Protein AF-A0A975GLW2-F1 (afdb_monomer_lite)

Organism: NCBI:txid45655

Structure (mmCIF, N/CA/C/O backbone):
data_AF-A0A975GLW2-F1
#
_entry.id   AF-A0A975GLW2-F1
#
loop_
_atom_site.group_PDB
_atom_site.id
_atom_site.type_symbol
_atom_site.label_atom_id
_atom_site.label_alt_id
_atom_site.label_comp_id
_atom_site.label_asym_id
_atom_site.label_entity_id
_atom_site.label_seq_id
_atom_site.pdbx_PDB_ins_code
_atom_site.Cartn_x
_atom_site.Cartn_y
_atom_site.Cartn_z
_atom_site.occupancy
_atom_site.B_iso_or_equiv
_atom_site.auth_seq_id
_atom_site.auth_comp_id
_atom_site.auth_asym_id
_atom_site.auth_atom_id
_atom_site.pdbx_PDB_model_num
ATOM 1 N N . MET A 1 1 ? -22.524 -7.103 2.707 1.00 37.00 1 MET A N 1
ATOM 2 C CA . MET A 1 1 ? -21.876 -5.899 3.267 1.00 37.00 1 MET A CA 1
ATOM 3 C C . MET A 1 1 ? -20.382 -6.124 3.164 1.00 37.00 1 MET A C 1
ATOM 5 O O . MET A 1 1 ? -19.920 -7.072 3.778 1.00 37.00 1 MET A O 1
ATOM 9 N N . SER A 1 2 ? -19.670 -5.351 2.344 1.00 49.31 2 SER A N 1
ATOM 10 C CA . SER A 1 2 ? -18.216 -5.479 2.192 1.00 49.31 2 SER A CA 1
ATOM 11 C C . SER A 1 2 ? -17.522 -5.042 3.484 1.00 49.31 2 SER A C 1
ATOM 13 O O . SER A 1 2 ? -17.647 -3.886 3.893 1.00 49.31 2 SER A O 1
ATOM 15 N N . SER A 1 3 ? -16.862 -5.982 4.150 1.00 59.84 3 SER A N 1
ATOM 16 C CA . SER A 1 3 ? -16.075 -5.758 5.366 1.00 59.84 3 SER A CA 1
ATOM 17 C C . SER A 1 3 ? -14.631 -5.380 4.997 1.00 59.84 3 SER A C 1
ATOM 19 O O . SER A 1 3 ? -14.149 -5.758 3.932 1.00 59.84 3 SER A O 1
ATOM 21 N N . LEU A 1 4 ? -13.901 -4.635 5.841 1.00 62.91 4 LEU A N 1
ATOM 22 C CA . LEU A 1 4 ? -12.447 -4.422 5.637 1.00 62.91 4 LEU A CA 1
ATOM 23 C C . LEU A 1 4 ? -11.697 -5.762 5.620 1.00 62.91 4 LEU A C 1
ATOM 25 O O . LEU A 1 4 ? -10.659 -5.900 4.971 1.00 62.91 4 LEU A O 1
ATOM 29 N N . THR A 1 5 ? -12.256 -6.751 6.313 1.00 62.03 5 THR A N 1
ATOM 30 C CA . THR A 1 5 ? -11.796 -8.131 6.345 1.00 62.03 5 THR A CA 1
ATOM 31 C C . THR A 1 5 ? -11.876 -8.770 4.957 1.00 62.03 5 THR A C 1
ATOM 33 O O . THR A 1 5 ? -10.959 -9.499 4.615 1.00 62.03 5 THR A O 1
ATOM 36 N N . ASP A 1 6 ? -12.837 -8.407 4.096 1.00 68.56 6 ASP A N 1
ATOM 37 C CA . ASP A 1 6 ? -12.899 -8.926 2.719 1.00 68.56 6 ASP A CA 1
ATOM 38 C C . ASP A 1 6 ? -11.677 -8.503 1.891 1.00 68.56 6 ASP A C 1
ATOM 40 O O . ASP A 1 6 ? -11.130 -9.313 1.146 1.00 68.56 6 ASP A O 1
ATOM 44 N N . LEU A 1 7 ? -11.200 -7.259 2.048 1.00 69.56 7 LEU A N 1
ATOM 45 C CA . LEU A 1 7 ? -9.997 -6.779 1.355 1.00 69.56 7 LEU A CA 1
ATOM 46 C C . LEU A 1 7 ? -8.750 -7.524 1.834 1.00 69.56 7 LEU A C 1
ATOM 48 O O . LEU A 1 7 ? -7.943 -7.979 1.023 1.00 69.56 7 LEU A O 1
ATOM 52 N N . LYS A 1 8 ? -8.605 -7.676 3.153 1.00 72.81 8 LYS A N 1
ATOM 53 C CA . LYS A 1 8 ? -7.502 -8.437 3.744 1.00 72.81 8 LYS A CA 1
ATOM 54 C C . LYS A 1 8 ? -7.557 -9.908 3.325 1.00 72.81 8 LYS A C 1
ATOM 56 O O . LYS A 1 8 ? -6.530 -10.452 2.941 1.00 72.81 8 LYS A O 1
ATOM 61 N N . ASP A 1 9 ? -8.719 -10.542 3.396 1.00 72.62 9 ASP A N 1
ATOM 62 C CA . ASP A 1 9 ? -8.878 -11.979 3.168 1.00 72.62 9 ASP A CA 1
ATOM 63 C C . ASP A 1 9 ? -8.778 -12.340 1.680 1.00 72.62 9 ASP A C 1
ATOM 65 O O . ASP A 1 9 ? -8.320 -13.427 1.343 1.00 72.62 9 ASP A O 1
ATOM 69 N N . ARG A 1 10 ? -9.129 -11.423 0.768 1.00 71.31 10 ARG A N 1
ATOM 70 C CA . ARG A 1 10 ? -8.874 -11.589 -0.674 1.00 71.31 10 ARG A CA 1
ATOM 71 C C . ARG A 1 10 ? -7.394 -11.459 -1.028 1.00 71.31 10 ARG A C 1
ATOM 73 O O . ARG A 1 10 ? -6.929 -12.128 -1.948 1.00 71.31 10 ARG A O 1
ATOM 80 N N . ILE A 1 11 ? -6.672 -10.574 -0.340 1.00 76.00 11 ILE A N 1
ATOM 81 C CA . ILE A 1 11 ? -5.264 -10.291 -0.636 1.00 76.00 11 ILE A CA 1
ATOM 82 C C . ILE A 1 11 ? -4.337 -11.275 0.092 1.00 76.00 11 ILE A C 1
ATOM 84 O O . ILE A 1 11 ? -3.283 -11.584 -0.461 1.00 76.00 11 ILE A O 1
ATOM 88 N N . ASP A 1 12 ? -4.725 -11.773 1.277 1.00 72.00 12 ASP A N 1
ATOM 89 C CA . ASP A 1 12 ? -4.105 -12.785 2.170 1.00 72.00 12 ASP A CA 1
ATOM 90 C C . ASP A 1 12 ? -2.587 -12.991 2.017 1.00 72.00 12 ASP A C 1
ATOM 92 O O . ASP A 1 12 ? -2.037 -14.092 2.068 1.00 72.00 12 ASP A O 1
ATOM 96 N N . THR A 1 13 ? -1.862 -11.899 1.794 1.00 74.19 13 THR A N 1
ATOM 97 C CA . THR A 1 13 ? -0.426 -11.941 1.566 1.00 74.19 13 THR A CA 1
ATOM 98 C C . THR A 1 13 ? 0.231 -11.305 2.770 1.00 74.19 13 THR A C 1
ATOM 100 O O . THR A 1 13 ? 0.250 -10.081 2.936 1.00 74.19 13 THR A O 1
ATOM 103 N N . LYS A 1 14 ? 0.825 -12.141 3.627 1.00 81.56 14 LYS A N 1
ATOM 104 C CA . LYS A 1 14 ? 1.680 -11.653 4.713 1.00 81.56 14 LYS A CA 1
ATOM 105 C C . LYS A 1 14 ? 2.807 -10.813 4.114 1.00 81.56 14 LYS A C 1
ATOM 107 O O . LYS A 1 14 ? 3.549 -11.298 3.262 1.00 81.56 14 LYS A O 1
ATOM 112 N N . THR A 1 15 ? 2.979 -9.581 4.596 1.00 83.31 15 THR A N 1
ATOM 113 C CA . THR A 1 15 ? 4.027 -8.670 4.099 1.00 83.31 15 THR A CA 1
ATOM 114 C C . THR A 1 15 ? 5.419 -9.298 4.156 1.00 83.31 15 THR A C 1
ATOM 116 O O . THR A 1 15 ? 6.204 -9.107 3.236 1.00 83.31 15 THR A O 1
ATOM 119 N N . LEU A 1 16 ? 5.709 -10.117 5.174 1.00 79.12 16 LEU A N 1
ATOM 120 C CA . LEU A 1 16 ? 6.983 -10.839 5.265 1.00 79.12 16 LEU A CA 1
ATOM 121 C C . LEU A 1 16 ? 7.168 -11.868 4.147 1.00 79.12 16 LEU A C 1
ATOM 123 O O . LEU A 1 16 ? 8.243 -11.928 3.559 1.00 79.12 16 LEU A O 1
ATOM 127 N N . ASN A 1 17 ? 6.125 -12.634 3.814 1.00 85.94 17 ASN A N 1
ATOM 128 C CA . ASN A 1 17 ? 6.183 -13.588 2.707 1.00 85.94 17 ASN A CA 1
ATOM 129 C C . ASN A 1 17 ? 6.398 -12.854 1.385 1.00 85.94 17 ASN A C 1
ATOM 131 O O . ASN A 1 17 ? 7.195 -13.304 0.571 1.00 85.94 17 ASN A O 1
ATOM 135 N N . MET A 1 18 ? 5.732 -11.711 1.198 1.00 85.56 18 MET A N 1
ATOM 136 C CA . MET A 1 18 ? 5.911 -10.886 0.008 1.00 85.56 18 MET A CA 1
ATOM 137 C C . MET A 1 18 ? 7.346 -10.376 -0.119 1.00 85.56 18 MET A C 1
ATOM 139 O O . MET A 1 18 ? 7.952 -10.551 -1.168 1.00 85.56 18 MET A O 1
ATOM 143 N N . VAL A 1 19 ? 7.912 -9.802 0.945 1.00 86.25 19 VAL A N 1
ATOM 144 C CA . VAL A 1 19 ? 9.301 -9.319 0.940 1.00 86.25 19 VAL A CA 1
ATOM 145 C C . VAL A 1 19 ? 10.269 -10.466 0.644 1.00 86.25 19 VAL A C 1
ATOM 147 O O . VAL A 1 19 ? 11.123 -10.336 -0.230 1.00 86.25 19 VAL A O 1
ATOM 150 N N . LEU A 1 20 ? 10.104 -11.611 1.311 1.00 87.38 20 LEU A N 1
ATOM 151 C CA . LEU A 1 20 ? 10.984 -12.765 1.139 1.00 87.38 20 LEU A CA 1
ATOM 152 C C . LEU A 1 20 ? 10.892 -13.360 -0.272 1.00 87.38 20 LEU A C 1
ATOM 154 O O . LEU A 1 20 ? 11.926 -13.637 -0.878 1.00 87.38 20 LEU A O 1
ATOM 158 N N . LEU A 1 21 ? 9.684 -13.492 -0.836 1.00 86.81 21 LEU A N 1
ATOM 159 C CA . LEU A 1 21 ? 9.521 -13.919 -2.228 1.00 86.81 21 LEU A CA 1
ATOM 160 C C . LEU A 1 21 ? 10.080 -12.894 -3.211 1.00 86.81 21 LEU A C 1
ATOM 162 O O . LEU A 1 21 ? 10.658 -13.289 -4.220 1.00 86.81 21 LEU A O 1
ATOM 166 N N . THR A 1 22 ? 9.943 -11.594 -2.949 1.00 85.62 22 THR A N 1
ATOM 167 C CA . THR A 1 22 ? 10.537 -10.573 -3.814 1.00 85.62 22 THR A CA 1
ATOM 168 C C . THR A 1 22 ? 12.058 -10.690 -3.840 1.00 85.62 22 THR A C 1
ATOM 170 O O . THR A 1 22 ? 12.634 -10.642 -4.925 1.00 85.62 22 THR A O 1
ATOM 173 N N . PHE A 1 23 ? 12.704 -10.905 -2.690 1.00 86.50 23 PHE A N 1
ATOM 174 C CA . PHE A 1 23 ? 14.144 -11.172 -2.644 1.00 86.50 23 PHE A CA 1
ATOM 175 C C . PHE A 1 23 ? 14.507 -12.473 -3.372 1.00 86.50 23 PHE A C 1
ATOM 177 O O . PHE A 1 23 ? 15.442 -12.477 -4.167 1.00 86.50 23 PHE A O 1
ATOM 184 N N . ALA A 1 24 ? 13.743 -13.550 -3.167 1.00 88.81 24 ALA A N 1
ATOM 185 C CA . ALA A 1 24 ? 13.999 -14.843 -3.805 1.00 88.81 24 ALA A CA 1
ATOM 186 C C . ALA A 1 24 ? 13.798 -14.826 -5.334 1.00 88.81 24 ALA A C 1
ATOM 188 O O . ALA A 1 24 ? 14.475 -15.551 -6.054 1.00 88.81 24 ALA A O 1
ATOM 189 N N . THR A 1 25 ? 12.872 -14.002 -5.833 1.00 88.31 25 THR A N 1
ATOM 190 C CA . THR A 1 25 ? 12.524 -13.896 -7.264 1.00 88.31 25 THR A CA 1
ATOM 191 C C . THR A 1 25 ? 13.151 -12.686 -7.958 1.00 88.31 25 THR A C 1
ATOM 193 O O . THR A 1 25 ? 12.847 -12.423 -9.120 1.00 88.31 25 THR A O 1
ATOM 196 N N . GLY A 1 26 ? 13.986 -11.915 -7.255 1.00 82.00 26 GLY A N 1
ATOM 197 C CA . GLY A 1 26 ? 14.652 -10.736 -7.809 1.00 82.00 26 GLY A CA 1
ATOM 198 C C . GLY A 1 26 ? 13.701 -9.620 -8.258 1.00 82.00 26 GLY A C 1
ATOM 199 O O . GLY A 1 26 ? 13.972 -8.962 -9.255 1.00 82.00 26 GLY A O 1
ATOM 200 N N . GLY A 1 27 ? 12.571 -9.405 -7.576 1.00 81.31 27 GLY A N 1
ATOM 201 C CA . GLY A 1 27 ? 11.624 -8.333 -7.936 1.00 81.31 27 GLY A CA 1
ATOM 202 C C . GLY A 1 27 ? 10.371 -8.789 -8.684 1.00 81.31 27 GLY A C 1
ATOM 203 O O . GLY A 1 27 ? 9.346 -8.110 -8.610 1.00 81.31 27 GLY A O 1
ATOM 204 N N . ILE A 1 28 ? 10.412 -9.946 -9.357 1.00 86.38 28 ILE A N 1
ATOM 205 C CA . ILE A 1 28 ? 9.319 -10.423 -10.227 1.00 86.38 28 ILE A CA 1
ATOM 206 C C . ILE A 1 28 ? 8.027 -10.633 -9.433 1.00 86.38 28 ILE A C 1
ATOM 208 O O . ILE A 1 28 ? 6.944 -10.261 -9.892 1.00 86.38 28 ILE A O 1
ATOM 212 N N . TYR A 1 29 ? 8.132 -11.171 -8.214 1.00 87.31 29 TYR A N 1
ATOM 213 C CA . TYR A 1 29 ? 6.966 -11.381 -7.361 1.00 87.31 29 TYR A CA 1
ATOM 214 C C . TYR A 1 29 ? 6.201 -10.084 -7.072 1.00 87.31 29 TYR A C 1
ATOM 216 O O . TYR A 1 29 ? 4.974 -10.104 -7.040 1.00 87.31 29 TYR A O 1
ATOM 224 N N . THR A 1 30 ? 6.888 -8.945 -6.934 1.00 86.94 30 THR A N 1
ATOM 225 C CA . THR A 1 30 ? 6.229 -7.650 -6.701 1.00 86.94 30 THR A CA 1
ATOM 226 C C . THR A 1 30 ? 5.332 -7.257 -7.874 1.00 86.94 30 THR A C 1
ATOM 228 O O . THR A 1 30 ? 4.237 -6.750 -7.645 1.00 86.94 30 THR A O 1
ATOM 231 N N . ILE A 1 31 ? 5.749 -7.534 -9.116 1.00 87.19 31 ILE A N 1
ATOM 232 C CA . ILE A 1 31 ? 4.954 -7.257 -10.325 1.00 87.19 31 ILE A CA 1
ATOM 233 C C . ILE A 1 31 ? 3.722 -8.162 -10.369 1.00 87.19 31 ILE A C 1
ATOM 235 O O . ILE A 1 31 ? 2.614 -7.684 -10.599 1.00 87.19 31 ILE A O 1
ATOM 239 N N . LEU A 1 32 ? 3.902 -9.462 -10.118 1.00 87.38 32 LEU A N 1
ATOM 240 C CA . LEU A 1 32 ? 2.804 -10.435 -10.120 1.00 87.38 32 LEU A CA 1
ATOM 241 C C . LEU A 1 32 ? 1.785 -10.143 -9.020 1.00 87.38 32 LEU A C 1
ATOM 243 O O . LEU A 1 32 ? 0.576 -10.181 -9.254 1.00 87.38 32 LEU A O 1
ATOM 247 N N . TRP A 1 33 ? 2.277 -9.823 -7.824 1.00 89.56 33 TRP A N 1
ATOM 248 C CA . TRP A 1 33 ? 1.438 -9.394 -6.719 1.00 89.56 33 TRP A CA 1
ATOM 249 C C . TRP A 1 33 ? 0.690 -8.118 -7.094 1.00 89.56 33 TRP A C 1
ATOM 251 O O . TRP A 1 33 ? -0.521 -8.055 -6.901 1.00 89.56 33 TRP A O 1
ATOM 261 N N . LEU A 1 34 ? 1.371 -7.131 -7.682 1.00 88.94 34 LEU A N 1
ATOM 262 C CA . LEU A 1 34 ? 0.726 -5.898 -8.110 1.00 88.94 34 LEU A CA 1
ATOM 263 C C . LEU A 1 34 ? -0.401 -6.196 -9.101 1.00 88.94 34 LEU A C 1
ATOM 265 O O . LEU A 1 34 ? -1.527 -5.807 -8.818 1.00 88.94 34 LEU A O 1
ATOM 269 N N . TYR A 1 35 ? -0.125 -6.946 -10.177 1.00 87.31 35 TYR A N 1
ATOM 270 C CA . TYR A 1 35 ? -1.089 -7.300 -11.229 1.00 87.31 35 TYR A CA 1
ATOM 271 C C . TYR A 1 35 ? -2.324 -8.039 -10.698 1.00 87.31 35 TYR A C 1
ATOM 273 O O . TYR A 1 35 ? -3.438 -7.789 -11.141 1.00 87.31 35 TYR A O 1
ATOM 281 N N . ARG A 1 36 ? -2.156 -8.938 -9.727 1.00 86.12 36 ARG A N 1
ATOM 282 C CA . ARG A 1 36 ? -3.291 -9.679 -9.168 1.00 86.12 36 ARG A CA 1
ATOM 283 C C . ARG A 1 36 ? -4.123 -8.849 -8.192 1.00 86.12 36 ARG A C 1
ATOM 285 O O . ARG A 1 36 ? -5.329 -9.043 -8.108 1.00 86.12 36 ARG A O 1
ATOM 292 N N . ASN A 1 37 ? -3.480 -7.985 -7.407 1.00 86.25 37 ASN A N 1
ATOM 293 C CA . ASN A 1 37 ? -4.137 -7.337 -6.273 1.00 86.25 37 ASN A CA 1
ATOM 294 C C . ASN A 1 37 ? -4.658 -5.930 -6.587 1.00 86.25 37 ASN A C 1
ATOM 296 O O . ASN A 1 37 ? -5.573 -5.487 -5.898 1.00 86.25 37 ASN A O 1
ATOM 300 N N . TYR A 1 38 ? -4.151 -5.229 -7.613 1.00 84.25 38 TYR A N 1
ATOM 301 C CA . TYR A 1 38 ? -4.684 -3.902 -7.961 1.00 84.25 38 TYR A CA 1
ATOM 302 C C . TYR A 1 38 ? -6.162 -3.972 -8.373 1.00 84.25 38 TYR A C 1
ATOM 304 O O . TYR A 1 38 ? -6.942 -3.129 -7.950 1.00 84.25 38 TYR A O 1
ATOM 312 N N . SER A 1 39 ? -6.568 -5.011 -9.112 1.00 82.56 39 SER A N 1
ATOM 313 C CA . SER A 1 39 ? -7.965 -5.196 -9.517 1.00 82.56 39 SER A CA 1
ATOM 314 C C . SER A 1 39 ? -8.881 -5.457 -8.321 1.00 82.56 39 SER A C 1
ATOM 316 O O . SER A 1 39 ? -9.989 -4.939 -8.275 1.00 82.56 39 SER A O 1
ATOM 318 N N . ILE A 1 40 ? -8.399 -6.210 -7.327 1.00 82.31 40 ILE A N 1
ATOM 319 C CA . ILE A 1 40 ? -9.121 -6.485 -6.076 1.00 82.31 40 ILE A CA 1
ATOM 320 C C . ILE A 1 40 ? -9.299 -5.194 -5.269 1.00 82.31 40 ILE A C 1
ATOM 322 O O . ILE A 1 40 ? -10.372 -4.945 -4.720 1.00 82.31 40 ILE A O 1
ATOM 326 N N . ILE A 1 41 ? -8.253 -4.363 -5.200 1.00 83.12 41 ILE A N 1
ATOM 327 C CA . ILE A 1 41 ? -8.318 -3.053 -4.543 1.00 83.12 41 ILE A CA 1
ATOM 328 C C . ILE A 1 41 ? -9.333 -2.164 -5.269 1.00 83.12 41 ILE A C 1
ATOM 330 O O . ILE A 1 41 ? -10.195 -1.590 -4.610 1.00 83.12 41 ILE A O 1
ATOM 334 N N . ASP A 1 42 ? -9.288 -2.088 -6.598 1.00 83.88 42 ASP A N 1
ATOM 335 C CA . ASP A 1 42 ? -10.205 -1.259 -7.392 1.00 83.88 42 ASP A CA 1
ATOM 336 C C . ASP A 1 42 ? -11.666 -1.710 -7.266 1.00 83.88 42 ASP A C 1
ATOM 338 O O . ASP A 1 42 ? -12.563 -0.877 -7.126 1.00 83.88 42 ASP A O 1
ATOM 342 N N . GLU A 1 43 ? -11.906 -3.023 -7.267 1.00 81.81 43 GLU A N 1
ATOM 343 C CA . GLU A 1 43 ? -13.234 -3.614 -7.086 1.00 81.81 43 GLU A CA 1
ATOM 344 C C . GLU A 1 43 ? -13.821 -3.273 -5.710 1.00 81.81 43 GLU A C 1
ATOM 346 O O . GLU A 1 43 ? -14.971 -2.852 -5.611 1.00 81.81 43 GLU A O 1
ATOM 351 N N . ILE A 1 44 ? -13.033 -3.417 -4.640 1.00 77.31 44 ILE A N 1
ATOM 352 C CA . ILE A 1 44 ? -13.522 -3.236 -3.264 1.00 77.31 44 ILE A CA 1
ATOM 353 C C . ILE A 1 44 ? -13.649 -1.760 -2.894 1.00 77.31 44 ILE A C 1
ATOM 355 O O . ILE A 1 44 ? -14.559 -1.372 -2.159 1.00 77.31 44 ILE A O 1
ATOM 359 N N . THR A 1 45 ? -12.724 -0.936 -3.377 1.00 75.00 45 THR A N 1
ATOM 360 C CA . THR A 1 45 ? -12.726 0.501 -3.089 1.00 75.00 45 THR A CA 1
ATOM 361 C C . THR A 1 45 ? -13.644 1.294 -4.010 1.00 75.00 45 THR A C 1
ATOM 363 O O . THR A 1 45 ? -13.856 2.476 -3.749 1.00 75.00 45 THR A O 1
ATOM 366 N N . GLU A 1 46 ? -14.183 0.664 -5.061 1.00 76.94 46 GLU A N 1
ATOM 367 C CA . GLU A 1 46 ? -15.006 1.287 -6.108 1.00 76.94 46 GLU A CA 1
ATOM 368 C C . GLU A 1 46 ? -14.302 2.479 -6.792 1.00 76.94 46 GLU A C 1
ATOM 370 O O . GLU A 1 46 ? -14.934 3.369 -7.365 1.00 76.94 46 GLU A O 1
ATOM 375 N N . THR A 1 47 ? -12.966 2.511 -6.750 1.00 75.94 47 THR A N 1
ATOM 376 C CA . THR A 1 47 ? -12.147 3.578 -7.336 1.00 75.94 47 THR A CA 1
ATOM 377 C C . THR A 1 47 ? -11.067 2.988 -8.222 1.00 75.94 47 THR A C 1
ATOM 379 O O . THR A 1 47 ? -10.386 2.051 -7.831 1.00 75.94 47 THR A O 1
ATOM 382 N N . LYS A 1 48 ? -10.883 3.553 -9.420 1.00 77.38 48 LYS A N 1
ATOM 383 C CA . LYS A 1 48 ? -9.824 3.111 -10.333 1.00 77.38 48 LYS A CA 1
ATOM 384 C C . LYS A 1 48 ? -8.474 3.639 -9.865 1.00 77.38 48 LYS A C 1
ATOM 386 O O . LYS A 1 48 ? -8.217 4.841 -9.982 1.00 77.38 48 LYS A O 1
ATOM 391 N N . THR A 1 49 ? -7.602 2.765 -9.376 1.00 77.25 49 THR A N 1
ATOM 392 C CA . THR A 1 49 ? -6.230 3.140 -9.028 1.00 77.25 49 THR A CA 1
ATOM 393 C C . THR A 1 49 ? -5.339 3.099 -10.264 1.00 77.25 49 THR A C 1
ATOM 395 O O . THR A 1 49 ? -4.668 4.089 -10.588 1.00 77.25 49 THR A O 1
ATOM 398 N N . ILE A 1 50 ? -5.308 1.961 -10.964 1.00 80.94 50 ILE A N 1
ATOM 399 C CA . ILE A 1 50 ? -4.305 1.634 -11.986 1.00 80.94 50 ILE A CA 1
ATOM 400 C C . ILE A 1 50 ? -4.930 0.744 -13.066 1.00 80.94 50 ILE A C 1
ATOM 402 O O . ILE A 1 50 ? -5.785 -0.078 -12.778 1.00 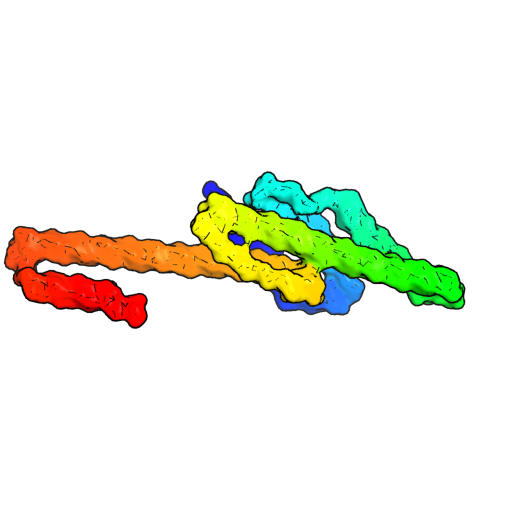80.94 50 ILE A O 1
ATOM 406 N N . ASN A 1 51 ? -4.480 0.895 -14.314 1.00 84.69 51 ASN A N 1
ATOM 407 C CA . ASN A 1 51 ? -4.918 0.064 -15.440 1.00 84.69 51 ASN A CA 1
ATOM 408 C C . ASN A 1 51 ? -3.860 -0.995 -15.793 1.00 84.69 51 ASN A C 1
ATOM 410 O O . ASN A 1 51 ? -2.665 -0.759 -15.593 1.00 84.69 51 ASN A O 1
ATOM 414 N N . ASP A 1 52 ? -4.267 -2.080 -16.455 1.00 86.81 52 ASP A N 1
ATOM 415 C CA . ASP A 1 52 ? -3.388 -3.141 -16.972 1.00 86.81 52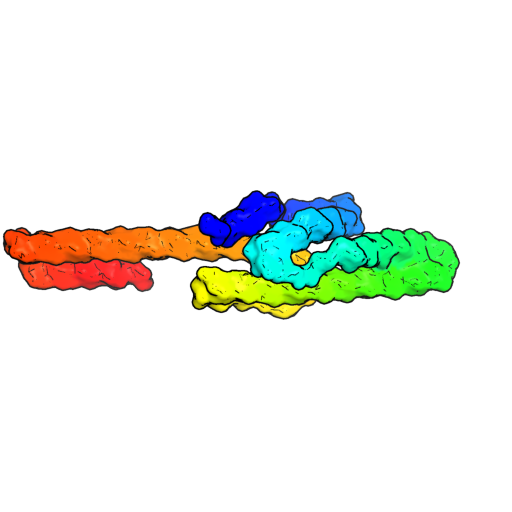 ASP A CA 1
ATOM 416 C C . ASP A 1 52 ? -2.184 -2.585 -17.738 1.00 86.81 52 ASP A C 1
ATOM 418 O O . ASP A 1 52 ? -1.046 -2.982 -17.498 1.00 86.81 52 ASP A O 1
ATOM 422 N N . THR A 1 53 ? -2.412 -1.599 -18.613 1.00 88.00 53 THR A N 1
ATOM 423 C CA . THR A 1 53 ? -1.363 -0.952 -19.416 1.00 88.00 53 THR A CA 1
ATOM 424 C C . THR A 1 53 ? -0.244 -0.373 -18.553 1.00 88.00 53 THR A C 1
ATOM 426 O O . THR A 1 53 ? 0.923 -0.447 -18.924 1.00 88.00 53 THR A O 1
ATOM 429 N N . PHE A 1 54 ? -0.575 0.185 -17.389 1.00 88.62 54 PHE A N 1
ATOM 430 C CA . PHE A 1 54 ? 0.416 0.760 -16.484 1.00 88.62 54 PHE A CA 1
ATOM 431 C C . PHE A 1 54 ? 1.282 -0.330 -15.838 1.00 88.62 54 PHE A C 1
ATOM 433 O O . PHE A 1 54 ? 2.499 -0.178 -15.752 1.00 88.62 54 PHE A O 1
ATOM 440 N N . VAL A 1 55 ? 0.675 -1.454 -15.444 1.00 88.56 55 VAL A N 1
ATOM 441 C CA . VAL A 1 55 ? 1.404 -2.609 -14.891 1.00 88.56 55 VAL A CA 1
ATOM 442 C C . VAL A 1 55 ? 2.291 -3.257 -15.958 1.00 88.56 55 VAL A C 1
ATOM 444 O O . VAL A 1 55 ? 3.435 -3.610 -15.675 1.00 88.56 55 VAL A O 1
ATOM 447 N N . ILE A 1 56 ? 1.810 -3.338 -17.203 1.00 90.62 56 ILE A N 1
ATOM 448 C CA . ILE A 1 56 ? 2.600 -3.814 -18.346 1.00 90.62 56 ILE A CA 1
ATOM 449 C C . ILE A 1 56 ? 3.822 -2.915 -18.563 1.00 90.62 56 ILE A C 1
ATOM 451 O O . ILE A 1 56 ? 4.923 -3.431 -18.726 1.00 90.62 56 ILE A O 1
ATOM 455 N N . TRP A 1 57 ? 3.676 -1.588 -18.499 1.00 92.94 57 TRP A N 1
ATOM 456 C CA . TRP A 1 57 ? 4.820 -0.676 -18.614 1.00 92.94 57 TRP A CA 1
ATOM 457 C C . TRP A 1 57 ? 5.843 -0.852 -17.490 1.00 92.94 57 TRP A C 1
ATOM 459 O O . TRP A 1 57 ? 7.038 -0.827 -17.770 1.00 92.94 57 TRP A O 1
ATOM 469 N N . ILE A 1 58 ? 5.410 -1.108 -16.250 1.00 90.94 58 ILE A N 1
ATOM 470 C CA . ILE A 1 58 ? 6.335 -1.480 -15.166 1.00 90.94 58 ILE A CA 1
ATOM 471 C C . ILE A 1 58 ? 7.107 -2.747 -15.545 1.00 90.94 58 ILE A C 1
ATOM 473 O O . ILE A 1 58 ? 8.333 -2.763 -15.448 1.00 90.94 58 ILE A O 1
ATOM 477 N N . ALA A 1 59 ? 6.413 -3.787 -16.014 1.00 91.44 59 ALA A N 1
ATOM 478 C CA . ALA A 1 59 ? 7.043 -5.047 -16.404 1.00 91.44 59 ALA A CA 1
ATOM 479 C C . ALA A 1 59 ? 8.040 -4.871 -17.561 1.00 91.44 59 ALA A C 1
ATOM 481 O O . ALA A 1 59 ? 9.135 -5.428 -17.513 1.00 91.44 59 ALA A O 1
ATOM 482 N N . VAL A 1 60 ? 7.701 -4.051 -18.561 1.00 91.69 60 VAL A N 1
ATOM 483 C CA . VAL A 1 60 ? 8.587 -3.707 -19.683 1.00 91.69 60 VAL A CA 1
ATOM 484 C C . VAL A 1 60 ? 9.813 -2.939 -19.191 1.00 91.69 60 VAL A C 1
ATOM 486 O O . VAL A 1 60 ? 10.931 -3.297 -19.554 1.00 91.69 60 VAL A O 1
ATOM 489 N N . CYS A 1 61 ? 9.632 -1.923 -18.341 1.00 92.19 61 CYS A N 1
ATOM 490 C CA . CYS A 1 61 ? 10.741 -1.136 -17.803 1.00 92.19 61 CYS A CA 1
ATOM 491 C C . CYS A 1 61 ? 11.693 -1.985 -16.957 1.00 92.19 61 CYS A C 1
ATOM 493 O O . CYS A 1 61 ? 12.905 -1.866 -17.108 1.00 92.19 61 CYS A O 1
ATOM 495 N N . VAL A 1 62 ? 11.160 -2.866 -16.105 1.00 90.12 62 VAL A N 1
ATOM 496 C CA . VAL A 1 62 ? 11.978 -3.783 -15.300 1.00 90.12 62 VAL A CA 1
ATOM 497 C C . VAL A 1 62 ? 12.685 -4.800 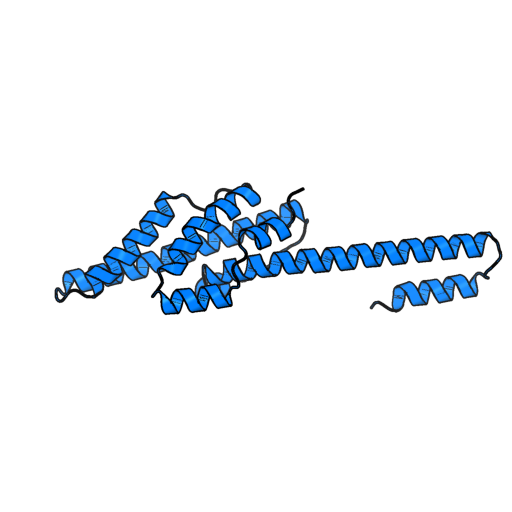-16.199 1.00 90.12 62 VAL A C 1
ATOM 499 O O . VAL A 1 62 ? 13.900 -4.942 -16.110 1.00 90.12 62 VAL A O 1
ATOM 502 N N . GLY A 1 63 ? 11.959 -5.461 -17.104 1.00 89.81 63 GLY A N 1
ATOM 503 C CA . GLY A 1 63 ? 12.515 -6.498 -17.976 1.00 89.81 63 GLY A CA 1
ATOM 504 C C . GLY A 1 63 ? 13.611 -5.972 -18.905 1.00 89.81 63 GLY A C 1
ATOM 505 O O . GLY A 1 63 ? 14.725 -6.496 -18.908 1.00 89.81 63 GLY A O 1
ATOM 506 N N . LEU A 1 64 ? 13.329 -4.903 -19.656 1.00 90.62 64 LEU A N 1
ATOM 507 C CA . LEU A 1 64 ? 14.318 -4.279 -20.540 1.00 90.62 64 LEU A CA 1
ATOM 508 C C . LEU A 1 64 ? 15.434 -3.588 -19.751 1.00 90.62 64 LEU A C 1
ATOM 510 O O . LEU A 1 64 ? 16.587 -3.640 -20.170 1.00 90.62 64 LEU A O 1
ATOM 514 N N . GLY A 1 65 ? 15.119 -2.986 -18.600 1.00 89.56 65 GLY A N 1
ATOM 515 C CA . GLY A 1 65 ? 16.109 -2.372 -17.716 1.00 89.56 65 GLY A CA 1
ATOM 516 C C . GLY A 1 65 ? 17.159 -3.376 -17.243 1.00 89.56 65 GLY A C 1
ATOM 517 O O . GLY A 1 65 ? 18.356 -3.104 -17.332 1.00 89.56 65 GLY A O 1
ATOM 518 N N . SER A 1 66 ? 16.726 -4.566 -16.820 1.00 87.69 66 SER A N 1
ATOM 519 C CA . SER A 1 66 ? 17.626 -5.651 -16.418 1.00 87.69 66 SER A CA 1
ATOM 520 C C . SER A 1 66 ? 18.437 -6.212 -17.589 1.00 87.69 66 SER A C 1
ATOM 522 O O . SER A 1 66 ? 19.645 -6.395 -17.452 1.00 87.69 66 SER A O 1
ATOM 524 N N . LEU A 1 67 ? 17.810 -6.447 -18.748 1.00 90.00 67 LEU A N 1
ATOM 525 C CA . LEU A 1 67 ? 18.506 -6.972 -19.930 1.00 90.00 67 LEU A CA 1
ATOM 526 C C . LEU A 1 67 ? 19.574 -5.994 -20.441 1.00 90.00 67 LEU A C 1
ATOM 528 O O . LEU A 1 67 ? 20.739 -6.364 -20.597 1.00 90.00 67 LEU A O 1
ATOM 532 N N . PHE A 1 68 ? 19.206 -4.729 -20.645 1.00 90.69 68 PHE A N 1
ATOM 533 C CA . PHE A 1 68 ? 20.119 -3.711 -21.166 1.00 90.69 68 PHE A CA 1
ATOM 534 C C . PHE A 1 68 ? 21.179 -3.299 -20.142 1.00 90.69 68 PHE A C 1
ATOM 536 O O . PHE A 1 68 ? 22.324 -3.066 -20.517 1.00 90.69 68 PHE A O 1
ATOM 543 N N . GLY A 1 69 ? 20.851 -3.309 -18.847 1.00 85.94 69 GLY A N 1
ATOM 544 C CA . GLY A 1 69 ? 21.817 -3.048 -17.776 1.00 85.94 69 GLY A CA 1
ATOM 545 C C . GLY A 1 69 ? 22.935 -4.093 -17.676 1.00 85.94 69 GLY A C 1
ATOM 546 O O . GLY A 1 69 ? 24.010 -3.779 -17.179 1.00 85.94 69 GLY A O 1
ATOM 547 N N . SER A 1 70 ? 22.705 -5.313 -18.173 1.00 84.69 70 SER A N 1
ATOM 548 C CA . SER A 1 70 ? 23.711 -6.388 -18.214 1.00 84.69 70 SER A CA 1
ATOM 549 C C . SER A 1 70 ? 24.528 -6.443 -19.514 1.00 84.69 70 SER A C 1
ATOM 551 O O . SER A 1 70 ? 25.363 -7.329 -19.685 1.00 84.69 70 SER A O 1
ATOM 553 N N . SER A 1 71 ? 24.281 -5.520 -20.447 1.00 86.81 71 SER A N 1
ATOM 554 C CA . SER A 1 71 ? 24.954 -5.493 -21.747 1.00 86.81 71 SER A CA 1
ATOM 555 C C . SER A 1 71 ? 26.377 -4.928 -21.646 1.00 86.81 71 SER A C 1
ATOM 557 O O . SER A 1 71 ? 26.637 -4.014 -20.872 1.00 86.81 71 SER A O 1
ATOM 559 N N . TYR A 1 72 ? 27.293 -5.433 -22.480 1.00 85.31 72 TYR A N 1
ATOM 560 C CA . TYR A 1 72 ? 28.666 -4.906 -22.596 1.00 85.31 72 TYR A CA 1
ATOM 561 C C . TYR A 1 72 ? 28.743 -3.563 -23.341 1.00 85.31 72 TYR A C 1
ATOM 563 O O . TYR A 1 72 ? 29.762 -2.878 -23.288 1.00 85.31 72 TYR A O 1
ATOM 571 N N . ASP A 1 73 ? 27.674 -3.196 -24.048 1.00 92.50 73 ASP A N 1
ATOM 572 C CA . ASP A 1 73 ? 27.552 -1.915 -24.734 1.00 92.50 73 ASP A CA 1
ATOM 573 C C . ASP A 1 73 ? 27.210 -0.795 -23.737 1.00 92.50 73 ASP A C 1
ATOM 575 O O . ASP A 1 73 ? 26.216 -0.863 -23.006 1.00 92.50 73 ASP A O 1
ATOM 579 N N . GLN A 1 74 ? 28.030 0.258 -23.724 1.00 92.19 74 GLN A N 1
ATOM 580 C CA . GLN A 1 74 ? 27.893 1.371 -22.785 1.00 92.19 74 GLN A CA 1
ATOM 581 C C . GLN A 1 74 ? 26.588 2.160 -22.977 1.00 92.19 74 GLN A C 1
ATOM 583 O O . GLN A 1 74 ? 26.010 2.624 -21.991 1.00 92.19 74 GLN A O 1
ATOM 588 N N . ALA A 1 75 ? 26.102 2.313 -24.212 1.00 92.19 75 ALA A N 1
ATOM 589 C CA . ALA A 1 75 ? 24.853 3.018 -24.477 1.00 92.19 75 ALA A CA 1
ATOM 590 C C . ALA A 1 75 ? 23.651 2.207 -23.971 1.00 92.19 75 ALA A C 1
ATOM 592 O O . ALA A 1 75 ? 22.781 2.766 -23.298 1.00 92.19 75 ALA A O 1
ATOM 593 N N . LEU A 1 76 ? 23.632 0.890 -24.210 1.00 91.81 76 LEU A N 1
ATOM 594 C CA . LEU A 1 76 ? 22.595 0.002 -23.667 1.00 91.81 76 LEU A CA 1
ATOM 595 C C . LEU A 1 76 ? 22.601 -0.013 -22.137 1.00 91.81 76 LEU A C 1
ATOM 597 O O . LEU A 1 76 ? 21.535 0.076 -21.531 1.00 91.81 76 LEU A O 1
ATOM 601 N N . MET A 1 77 ? 23.775 -0.027 -21.504 1.00 92.81 77 MET A N 1
ATOM 602 C CA . MET A 1 77 ? 23.879 0.030 -20.045 1.00 92.81 77 MET A CA 1
ATOM 603 C C . MET A 1 77 ? 23.260 1.319 -19.473 1.00 92.81 77 MET A C 1
ATOM 605 O O . MET A 1 77 ? 22.499 1.265 -18.503 1.00 92.81 77 MET A O 1
ATOM 609 N N . ILE A 1 78 ? 23.531 2.477 -20.092 1.00 93.12 78 ILE A N 1
ATOM 610 C CA . ILE A 1 78 ? 22.942 3.766 -19.685 1.00 93.12 78 ILE A CA 1
ATOM 611 C C . ILE A 1 78 ? 21.418 3.740 -19.848 1.00 93.12 78 ILE A C 1
ATOM 613 O O . ILE A 1 78 ? 20.693 4.136 -18.933 1.00 93.12 78 ILE A O 1
ATOM 617 N N . ILE A 1 79 ? 20.926 3.239 -20.985 1.00 93.50 79 ILE A N 1
ATOM 618 C CA . ILE A 1 79 ? 19.489 3.095 -21.248 1.00 93.50 79 ILE A CA 1
ATOM 619 C C . ILE A 1 79 ? 18.849 2.183 -20.191 1.00 93.50 79 ILE A C 1
ATOM 621 O O . ILE A 1 79 ? 17.836 2.554 -19.598 1.00 93.50 79 ILE A O 1
ATOM 625 N N . GLY A 1 80 ? 19.465 1.038 -19.885 1.00 92.56 80 GLY A N 1
ATOM 626 C CA . GLY A 1 80 ? 19.004 0.121 -18.842 1.00 92.56 80 GLY A CA 1
ATOM 627 C C . GLY A 1 80 ? 18.911 0.784 -17.465 1.00 92.56 80 GLY A C 1
ATOM 628 O O . GLY A 1 80 ? 17.911 0.622 -16.761 1.00 92.56 80 GLY A O 1
ATOM 629 N N . GLY A 1 81 ? 19.899 1.614 -17.113 1.00 90.88 81 GLY A N 1
ATOM 630 C CA . GLY A 1 81 ? 19.882 2.421 -15.891 1.00 90.88 81 GLY A CA 1
ATOM 631 C C . GLY A 1 81 ? 18.699 3.394 -15.831 1.00 90.88 81 GLY A C 1
ATOM 632 O O . GLY A 1 81 ? 17.997 3.451 -14.819 1.00 90.88 81 GLY A O 1
ATOM 633 N N . ILE A 1 82 ? 18.417 4.105 -16.927 1.00 94.25 82 ILE A N 1
ATOM 634 C CA . ILE A 1 82 ? 17.267 5.022 -17.020 1.00 94.25 82 ILE A CA 1
ATOM 635 C C . ILE A 1 82 ? 15.945 4.257 -16.872 1.00 94.25 82 ILE A C 1
ATOM 637 O O . ILE A 1 82 ? 15.066 4.699 -16.130 1.00 94.25 82 ILE A O 1
ATOM 641 N N . LEU A 1 83 ? 15.807 3.096 -17.523 1.00 93.31 83 LEU A N 1
ATOM 642 C CA . LEU A 1 83 ? 14.612 2.253 -17.399 1.00 93.31 83 LEU A CA 1
ATOM 643 C C . LEU A 1 83 ? 14.409 1.744 -15.965 1.00 93.31 83 LEU A C 1
ATOM 645 O O . LEU A 1 83 ? 13.276 1.715 -15.481 1.00 93.31 83 LEU A O 1
ATOM 649 N N . SER A 1 84 ? 15.491 1.398 -15.264 1.00 90.31 84 SER A N 1
ATOM 650 C CA . SER A 1 84 ? 15.436 0.983 -13.858 1.00 90.31 84 SER A CA 1
ATOM 651 C C . SER A 1 84 ? 14.926 2.113 -12.952 1.00 90.31 84 SER A C 1
ATOM 653 O O . SER A 1 84 ? 13.994 1.915 -12.162 1.00 90.31 84 SER A O 1
ATOM 655 N N . ILE A 1 85 ? 15.438 3.335 -13.135 1.00 92.31 85 ILE A N 1
ATOM 656 C CA . ILE A 1 85 ? 14.958 4.521 -12.409 1.00 92.31 85 ILE A CA 1
ATOM 657 C C . ILE A 1 85 ? 13.482 4.786 -12.734 1.00 92.31 85 ILE A C 1
ATOM 659 O O . ILE A 1 85 ? 12.675 4.963 -11.820 1.00 92.31 85 ILE A O 1
ATOM 663 N N . ALA A 1 86 ? 13.105 4.748 -14.015 1.00 93.81 86 ALA A N 1
ATOM 664 C CA . ALA A 1 86 ? 11.721 4.933 -14.444 1.00 93.81 86 ALA A CA 1
ATOM 665 C C . ALA A 1 86 ? 10.781 3.902 -13.796 1.00 93.81 86 ALA A C 1
ATOM 667 O O . ALA A 1 86 ? 9.729 4.273 -13.276 1.00 93.81 86 ALA A O 1
ATOM 668 N N . SER A 1 87 ? 11.183 2.627 -13.740 1.00 91.12 87 SER A N 1
ATOM 669 C CA . SER A 1 87 ? 10.396 1.575 -13.086 1.00 91.12 87 SER A CA 1
ATOM 670 C C . SER A 1 87 ? 10.175 1.854 -11.595 1.00 91.12 87 SER A C 1
ATOM 672 O O . SER A 1 87 ? 9.062 1.698 -11.093 1.00 91.12 87 SER A O 1
ATOM 674 N N . THR A 1 88 ? 11.200 2.360 -10.902 1.00 90.81 88 THR A N 1
ATOM 675 C CA . THR A 1 88 ? 11.117 2.734 -9.483 1.00 90.81 88 THR A CA 1
ATOM 676 C C . THR A 1 88 ? 10.118 3.871 -9.276 1.00 90.81 88 THR A C 1
ATOM 678 O O . THR A 1 88 ? 9.263 3.798 -8.394 1.00 90.81 88 THR A O 1
ATOM 681 N N . VAL A 1 89 ? 10.156 4.897 -10.132 1.00 93.06 89 VAL A N 1
ATOM 682 C CA . VAL A 1 89 ? 9.192 6.007 -10.093 1.00 93.06 89 VAL A CA 1
ATOM 683 C C . VAL A 1 89 ? 7.765 5.505 -10.322 1.00 93.06 89 VAL A C 1
ATOM 685 O O . VAL A 1 89 ? 6.856 5.908 -9.596 1.00 93.06 89 VAL A O 1
ATOM 688 N N . LEU A 1 90 ? 7.554 4.590 -11.274 1.00 92.69 90 LEU A N 1
ATOM 689 C CA . LEU A 1 90 ? 6.231 4.011 -11.527 1.00 92.69 90 LEU A CA 1
ATOM 690 C C . LEU A 1 90 ? 5.694 3.239 -10.312 1.00 92.69 90 LEU A C 1
ATOM 692 O O . LEU A 1 90 ? 4.517 3.393 -9.977 1.00 92.69 90 LEU A O 1
ATOM 696 N N . TYR A 1 91 ? 6.540 2.476 -9.609 1.00 90.69 91 TYR A N 1
ATOM 697 C CA . TYR A 1 91 ? 6.156 1.818 -8.354 1.00 90.69 91 TYR A CA 1
ATOM 698 C C . TYR A 1 91 ? 5.755 2.810 -7.263 1.00 90.69 91 TYR A C 1
ATOM 700 O O . TYR A 1 91 ? 4.763 2.588 -6.567 1.00 90.69 91 TYR A O 1
ATOM 708 N N . ILE A 1 92 ? 6.491 3.913 -7.129 1.00 92.06 92 ILE A N 1
ATOM 709 C CA . ILE A 1 92 ? 6.182 4.954 -6.146 1.00 92.06 92 ILE A CA 1
ATOM 710 C C . ILE A 1 92 ? 4.840 5.611 -6.490 1.00 92.06 92 ILE A C 1
ATOM 712 O O . ILE A 1 92 ? 3.958 5.695 -5.636 1.00 92.06 92 ILE A O 1
ATOM 716 N N . VAL A 1 93 ? 4.634 6.019 -7.746 1.00 92.88 93 VAL A N 1
ATOM 717 C CA . VAL A 1 93 ? 3.368 6.623 -8.206 1.00 92.88 93 VAL A CA 1
ATOM 718 C C . VAL A 1 93 ? 2.189 5.678 -7.968 1.00 92.88 93 VAL A C 1
ATOM 720 O O . VAL A 1 93 ? 1.151 6.100 -7.457 1.00 92.88 93 VAL A O 1
ATOM 723 N N . CYS A 1 94 ? 2.361 4.395 -8.288 1.00 91.81 94 CYS A N 1
ATOM 724 C CA . CYS A 1 94 ? 1.404 3.335 -7.983 1.00 91.81 94 CYS A CA 1
ATOM 725 C C . CYS A 1 94 ? 1.059 3.293 -6.489 1.00 91.81 94 CYS A C 1
ATOM 727 O O . CYS A 1 94 ? -0.116 3.330 -6.121 1.00 91.81 94 CYS A O 1
ATOM 729 N N . ALA A 1 95 ? 2.072 3.268 -5.621 1.00 91.50 95 ALA A N 1
ATOM 730 C CA . ALA A 1 95 ? 1.878 3.211 -4.179 1.00 91.50 95 ALA A CA 1
ATOM 731 C C . ALA A 1 95 ? 1.120 4.438 -3.648 1.00 91.50 95 ALA A C 1
ATOM 733 O O . ALA A 1 95 ? 0.191 4.289 -2.858 1.00 91.50 95 ALA A O 1
ATOM 734 N N . PHE A 1 96 ? 1.439 5.647 -4.117 1.00 91.56 96 PHE A N 1
ATOM 735 C CA . PHE A 1 96 ? 0.710 6.855 -3.713 1.00 91.56 96 PHE A CA 1
ATOM 736 C C . PHE A 1 96 ? -0.750 6.855 -4.181 1.00 91.56 96 PHE A C 1
ATOM 738 O O . PHE A 1 96 ? -1.627 7.255 -3.416 1.00 91.56 96 PHE A O 1
ATOM 745 N N . LYS A 1 97 ? -1.038 6.354 -5.387 1.00 90.31 97 LYS A N 1
ATOM 746 C CA . LYS A 1 97 ? -2.423 6.192 -5.857 1.00 90.31 97 LYS A CA 1
ATOM 747 C C . LYS A 1 97 ? -3.209 5.213 -4.987 1.00 90.31 97 LYS A C 1
ATOM 749 O O . LYS A 1 97 ? -4.308 5.540 -4.542 1.00 90.31 97 LYS A O 1
ATOM 754 N N . MET A 1 98 ? -2.624 4.049 -4.697 1.00 89.56 98 MET A N 1
ATOM 755 C CA . MET A 1 98 ? -3.231 3.052 -3.809 1.00 89.56 98 MET A CA 1
ATOM 756 C C . MET A 1 98 ? -3.444 3.609 -2.401 1.00 89.56 98 MET A C 1
ATOM 758 O O . MET A 1 98 ? -4.509 3.419 -1.826 1.00 89.56 98 MET A O 1
ATOM 762 N N . LYS A 1 99 ? -2.479 4.364 -1.865 1.00 90.56 99 LYS A N 1
ATOM 763 C CA . LYS A 1 99 ? -2.614 5.055 -0.579 1.00 90.56 99 LYS A CA 1
ATOM 764 C C . LYS A 1 99 ? -3.865 5.934 -0.544 1.00 90.56 99 LYS A C 1
ATOM 766 O O . LYS A 1 99 ? -4.688 5.769 0.349 1.00 90.56 99 LYS A O 1
ATOM 771 N N . THR A 1 100 ? -4.020 6.858 -1.493 1.00 89.06 100 THR A N 1
ATOM 772 C CA . THR A 1 100 ? -5.170 7.779 -1.515 1.00 89.06 100 THR A CA 1
ATOM 773 C C . THR A 1 100 ? -6.493 7.025 -1.626 1.00 89.06 100 THR A C 1
ATOM 775 O O . THR A 1 100 ? -7.450 7.343 -0.925 1.00 89.06 100 THR A O 1
ATOM 778 N N . CYS A 1 101 ? -6.527 5.990 -2.461 1.00 87.81 101 CYS A N 1
ATOM 779 C CA . CYS A 1 101 ? -7.668 5.095 -2.611 1.00 87.81 101 CYS A CA 1
ATOM 780 C C . CYS A 1 101 ? -8.052 4.412 -1.285 1.00 87.81 101 CYS A C 1
ATOM 782 O O . CYS A 1 101 ? -9.204 4.508 -0.857 1.00 87.81 101 CYS A O 1
ATOM 784 N N . LEU A 1 102 ? -7.085 3.821 -0.576 1.00 87.69 102 LEU A N 1
ATOM 785 C CA . LEU A 1 102 ? -7.315 3.206 0.733 1.00 87.69 102 LEU A CA 1
ATOM 786 C C . LEU A 1 102 ? -7.819 4.217 1.771 1.00 87.69 102 LEU A C 1
ATOM 788 O O . LEU A 1 102 ? -8.752 3.920 2.515 1.00 87.69 102 LEU A O 1
ATOM 792 N N . GLN A 1 103 ? -7.226 5.411 1.825 1.00 88.06 103 GLN A N 1
ATOM 793 C CA . GLN A 1 103 ? -7.642 6.451 2.771 1.00 88.06 103 GLN A CA 1
ATOM 794 C C . GLN A 1 103 ? -9.084 6.902 2.516 1.00 88.06 103 GLN A C 1
ATOM 796 O O . GLN A 1 103 ? -9.870 6.996 3.458 1.00 88.06 103 GLN A O 1
ATOM 801 N N . ASN A 1 104 ? -9.450 7.107 1.248 1.00 86.00 104 ASN A N 1
ATOM 802 C CA . ASN A 1 104 ? -10.810 7.476 0.859 1.00 86.00 104 ASN A CA 1
ATOM 803 C C . ASN A 1 104 ? -11.812 6.358 1.161 1.00 86.00 104 ASN A C 1
ATOM 805 O O . ASN A 1 104 ? -12.910 6.635 1.638 1.00 86.00 104 ASN A O 1
ATOM 809 N N . TYR A 1 105 ? -11.435 5.099 0.929 1.00 84.69 105 TYR A N 1
ATOM 810 C CA . TYR A 1 105 ? -12.280 3.951 1.248 1.00 84.69 105 TYR A CA 1
ATOM 811 C C . TYR A 1 105 ? -12.615 3.891 2.743 1.00 84.69 105 TYR A C 1
ATOM 813 O O . TYR A 1 105 ? -13.788 3.790 3.112 1.00 84.69 105 TYR A O 1
ATOM 821 N N . VAL A 1 106 ? -11.606 4.015 3.612 1.00 83.69 106 VAL A N 1
ATOM 822 C CA . VAL A 1 106 ? -11.812 3.975 5.068 1.00 83.69 106 VAL A CA 1
ATOM 823 C C . VAL A 1 106 ? -12.618 5.179 5.547 1.00 83.69 106 VAL A C 1
ATOM 825 O O . VAL A 1 106 ? -13.549 5.013 6.338 1.00 83.69 106 VAL A O 1
ATOM 828 N N . LEU A 1 107 ? -12.326 6.372 5.023 1.00 84.94 107 LEU A N 1
ATOM 829 C CA . LEU A 1 107 ? -13.060 7.585 5.370 1.00 84.94 107 LEU A CA 1
ATOM 830 C C . LEU A 1 107 ? -14.540 7.479 4.979 1.00 84.94 107 LEU A C 1
ATOM 832 O O . LEU A 1 107 ? -15.414 7.784 5.787 1.00 84.94 107 LEU A O 1
ATOM 836 N N . ASN A 1 108 ? -14.840 6.991 3.775 1.00 82.38 108 ASN A N 1
ATOM 837 C CA . ASN A 1 108 ? -16.215 6.902 3.283 1.00 82.38 108 ASN A CA 1
ATOM 838 C C . ASN A 1 108 ? -17.020 5.787 3.965 1.00 82.38 108 ASN A C 1
ATOM 840 O O . ASN A 1 108 ? -18.194 5.986 4.276 1.00 82.38 108 ASN A O 1
ATOM 844 N N . LYS A 1 109 ? -16.413 4.617 4.215 1.00 77.31 109 LYS A N 1
ATOM 845 C CA . LYS A 1 109 ? -17.113 3.462 4.809 1.00 77.31 109 LYS A CA 1
ATOM 846 C C . LYS A 1 109 ? -17.204 3.528 6.332 1.00 77.31 109 LYS A C 1
ATOM 848 O O . LYS A 1 109 ? -18.255 3.215 6.881 1.00 77.31 109 LYS A O 1
ATOM 853 N N . PHE A 1 110 ? -16.127 3.923 7.010 1.00 75.06 110 PHE A N 1
ATOM 854 C CA . PHE A 1 110 ? -16.015 3.853 8.473 1.00 75.06 110 PHE A CA 1
ATOM 855 C C . PHE A 1 110 ? -16.032 5.227 9.145 1.00 75.06 110 PHE A C 1
ATOM 857 O O . PHE A 1 110 ? -16.027 5.288 10.373 1.00 75.06 110 PHE A O 1
ATOM 864 N N . LYS A 1 111 ? -16.056 6.325 8.367 1.00 77.81 111 LYS A N 1
ATOM 865 C CA . LYS A 1 111 ? -15.975 7.709 8.875 1.00 77.81 111 LYS A CA 1
ATOM 866 C C . LYS A 1 111 ? -14.792 7.913 9.828 1.00 77.81 111 LYS A C 1
ATOM 868 O O . LYS A 1 111 ? -14.868 8.691 10.773 1.00 77.81 111 LYS A O 1
ATOM 873 N N . MET A 1 112 ? -13.710 7.180 9.576 1.00 77.06 112 MET A N 1
ATOM 874 C CA . MET A 1 112 ? -12.485 7.178 10.364 1.00 77.06 112 MET A CA 1
ATOM 875 C C . MET A 1 112 ? -11.326 7.652 9.495 1.00 77.06 112 MET A C 1
ATOM 877 O O . MET A 1 112 ? -11.213 7.281 8.328 1.00 77.06 112 MET A O 1
ATOM 881 N N . GLU A 1 113 ? -10.426 8.424 10.091 1.00 75.56 113 GLU A N 1
ATOM 882 C CA . GLU A 1 113 ? -9.162 8.769 9.459 1.00 75.56 113 GLU A CA 1
ATOM 883 C C . GLU A 1 113 ? -8.176 7.602 9.581 1.00 75.56 113 GLU A C 1
ATOM 885 O O . GLU A 1 113 ? -7.858 7.149 10.680 1.00 75.56 113 GLU A O 1
ATOM 890 N N . PHE A 1 114 ? -7.669 7.121 8.444 1.00 80.50 114 PHE A N 1
ATOM 891 C CA . PHE A 1 114 ? -6.564 6.164 8.391 1.00 80.50 114 PHE A CA 1
ATOM 892 C C . PHE A 1 114 ? -5.288 6.891 7.938 1.00 80.50 114 PHE A C 1
ATOM 894 O O . PHE A 1 114 ? -5.056 7.060 6.732 1.00 80.50 114 PHE A O 1
ATOM 901 N N . PRO A 1 115 ? -4.467 7.403 8.874 1.00 79.31 115 PRO A N 1
ATOM 902 C CA . PRO A 1 115 ? -3.279 8.169 8.527 1.00 79.31 115 PRO A CA 1
ATOM 903 C C . PRO A 1 115 ? -2.183 7.241 7.990 1.00 79.31 115 PRO A C 1
ATOM 905 O O . PRO A 1 115 ? -1.489 6.555 8.736 1.00 79.31 115 PRO A O 1
ATOM 908 N N . MET A 1 116 ? -1.996 7.241 6.671 1.00 84.94 116 MET A N 1
ATOM 909 C CA . MET A 1 116 ? -0.878 6.556 6.021 1.00 84.94 116 MET A CA 1
ATOM 910 C C . MET A 1 116 ? 0.299 7.522 5.842 1.00 84.94 116 MET A C 1
ATOM 912 O O . MET A 1 116 ? 0.161 8.595 5.242 1.00 84.94 116 MET A O 1
ATOM 916 N N . ASN A 1 117 ? 1.490 7.139 6.305 1.00 90.00 117 ASN A N 1
ATOM 917 C CA . ASN A 1 117 ? 2.679 7.987 6.225 1.00 90.00 117 ASN A CA 1
ATOM 918 C C . ASN A 1 117 ? 3.234 8.030 4.787 1.00 90.00 117 ASN A C 1
ATOM 920 O O . ASN A 1 117 ? 3.536 6.998 4.182 1.00 90.00 117 ASN A O 1
ATOM 924 N N . GLY A 1 118 ? 3.396 9.237 4.233 1.00 88.75 118 GLY A N 1
ATOM 925 C CA . GLY A 1 118 ? 3.970 9.443 2.898 1.00 88.75 118 GLY A CA 1
ATOM 926 C C . GLY A 1 118 ? 5.431 9.001 2.791 1.00 88.75 118 GLY A C 1
ATOM 927 O O . GLY A 1 118 ? 5.814 8.437 1.772 1.00 88.75 118 GLY A O 1
ATOM 928 N N . PHE A 1 119 ? 6.217 9.163 3.859 1.00 90.31 119 PHE A N 1
ATOM 929 C CA . PHE A 1 119 ? 7.623 8.753 3.879 1.00 90.31 119 PHE A CA 1
ATOM 930 C C . PHE A 1 119 ? 7.779 7.233 3.727 1.00 90.31 119 PHE A C 1
ATOM 932 O O . PHE A 1 119 ? 8.539 6.764 2.882 1.00 90.31 119 PHE A O 1
ATOM 939 N N . TYR A 1 120 ? 6.986 6.450 4.469 1.00 88.69 120 TYR A N 1
ATOM 940 C CA . TYR A 1 120 ? 6.981 4.990 4.331 1.00 88.69 120 TYR A CA 1
ATOM 941 C C . TYR A 1 120 ? 6.421 4.534 2.980 1.00 88.69 120 TYR A C 1
ATOM 943 O O . TYR A 1 120 ? 6.914 3.557 2.423 1.00 88.69 120 TYR A O 1
ATOM 951 N N . THR A 1 121 ? 5.460 5.271 2.413 1.00 90.50 121 THR A N 1
ATOM 952 C CA . THR A 1 121 ? 4.954 5.002 1.055 1.00 90.50 121 THR A CA 1
ATOM 953 C C . THR A 1 121 ? 6.041 5.220 0.005 1.00 90.50 121 THR A C 1
ATOM 955 O O . THR A 1 121 ? 6.130 4.453 -0.941 1.00 90.50 121 THR A O 1
ATOM 958 N N . PHE A 1 122 ? 6.905 6.219 0.175 1.00 90.44 122 PHE A N 1
ATOM 959 C CA . PHE A 1 122 ? 8.017 6.460 -0.740 1.00 90.44 122 PHE A CA 1
ATOM 960 C C . PHE A 1 122 ? 9.091 5.363 -0.644 1.00 90.44 122 PHE A C 1
ATOM 962 O O . PHE A 1 122 ? 9.430 4.749 -1.651 1.00 90.44 122 PHE A O 1
ATOM 969 N N . ILE A 1 123 ? 9.576 5.062 0.568 1.00 90.00 123 ILE A N 1
ATOM 970 C CA . ILE A 1 123 ? 10.681 4.106 0.770 1.00 90.00 123 ILE A CA 1
ATOM 971 C C . ILE A 1 123 ? 10.257 2.662 0.487 1.00 90.00 123 ILE A C 1
ATOM 973 O O . ILE A 1 123 ? 10.966 1.931 -0.198 1.00 90.00 123 ILE A O 1
ATOM 977 N N . PHE A 1 124 ? 9.110 2.237 1.018 1.00 87.62 124 PHE A N 1
ATOM 978 C CA . PHE A 1 124 ? 8.667 0.844 0.938 1.00 87.62 124 PHE A CA 1
ATOM 979 C C . PHE A 1 124 ? 7.638 0.598 -0.174 1.00 87.62 124 PHE A C 1
ATOM 981 O O . PHE A 1 124 ? 7.318 -0.560 -0.446 1.00 87.62 124 PHE A O 1
ATOM 988 N N . SER A 1 125 ? 7.131 1.651 -0.832 1.00 91.38 125 SER A N 1
ATOM 989 C CA . SER A 1 125 ? 6.232 1.572 -1.994 1.00 91.38 125 SER A CA 1
ATOM 990 C C . SER A 1 125 ? 5.128 0.521 -1.813 1.00 91.38 125 SER A C 1
ATOM 992 O O . SER A 1 125 ? 4.308 0.622 -0.899 1.00 91.38 125 SER A O 1
ATOM 994 N N . ILE A 1 126 ? 5.117 -0.517 -2.651 1.00 89.69 126 ILE A N 1
ATOM 995 C CA . ILE A 1 126 ? 4.082 -1.556 -2.679 1.00 89.69 126 ILE A CA 1
ATOM 996 C C . ILE A 1 126 ? 4.047 -2.383 -1.385 1.00 89.69 126 ILE A C 1
ATOM 998 O O . ILE A 1 126 ? 2.971 -2.769 -0.931 1.00 89.69 126 ILE A O 1
ATOM 1002 N N . PHE A 1 127 ? 5.192 -2.600 -0.729 1.00 88.94 127 PHE A N 1
ATOM 1003 C CA . PHE A 1 127 ? 5.234 -3.343 0.533 1.00 88.94 127 PHE A CA 1
ATOM 1004 C C . PHE A 1 127 ? 4.502 -2.610 1.657 1.00 88.94 127 PHE A C 1
ATOM 1006 O O . PHE A 1 127 ? 3.854 -3.251 2.487 1.00 88.94 127 PHE A O 1
ATOM 1013 N N . TYR A 1 128 ? 4.570 -1.273 1.671 1.00 89.19 128 TYR A N 1
ATOM 1014 C CA . TYR A 1 128 ? 3.833 -0.471 2.645 1.00 89.19 128 TYR A CA 1
ATOM 1015 C C . TYR A 1 128 ? 2.328 -0.551 2.410 1.00 89.19 128 TYR A C 1
ATOM 1017 O O . TYR A 1 128 ? 1.575 -0.692 3.368 1.00 89.19 128 TYR A O 1
ATOM 1025 N N . ILE A 1 129 ? 1.888 -0.555 1.149 1.00 90.31 129 ILE A N 1
ATOM 1026 C CA . ILE A 1 129 ? 0.471 -0.743 0.816 1.00 90.31 129 ILE A CA 1
ATOM 1027 C C . ILE A 1 129 ? -0.024 -2.100 1.310 1.00 90.31 129 ILE A C 1
ATOM 1029 O O . ILE A 1 129 ? -1.022 -2.156 2.027 1.00 90.31 129 ILE A O 1
ATOM 1033 N N . ASN A 1 130 ? 0.706 -3.182 1.024 1.00 89.56 130 ASN A N 1
ATOM 1034 C CA . ASN A 1 130 ? 0.346 -4.512 1.520 1.00 89.56 130 ASN A CA 1
ATOM 1035 C C . ASN A 1 130 ? 0.330 -4.575 3.060 1.00 89.56 130 ASN A C 1
ATOM 1037 O O . ASN A 1 130 ? -0.543 -5.201 3.659 1.00 89.56 130 ASN A O 1
ATOM 1041 N N . TYR A 1 131 ? 1.273 -3.904 3.727 1.00 88.44 131 TYR A N 1
ATOM 1042 C CA . TYR A 1 131 ? 1.261 -3.772 5.184 1.00 88.44 131 TYR A CA 1
ATOM 1043 C C . TYR A 1 131 ? 0.014 -3.037 5.692 1.00 88.44 131 TYR A C 1
ATOM 1045 O O . TYR A 1 131 ? -0.648 -3.532 6.602 1.00 88.44 131 TYR A O 1
ATOM 1053 N N . CYS A 1 132 ? -0.339 -1.903 5.090 1.00 86.88 132 CYS A N 1
ATOM 1054 C CA . CYS A 1 132 ? -1.514 -1.129 5.471 1.00 86.88 132 CYS A CA 1
ATOM 1055 C C . CYS A 1 132 ? -2.813 -1.912 5.266 1.00 86.88 132 CYS A C 1
ATOM 1057 O O . CYS A 1 132 ? -3.657 -1.896 6.152 1.00 86.88 132 CYS A O 1
ATOM 1059 N N . ILE A 1 133 ? -2.954 -2.659 4.168 1.00 86.81 133 ILE A N 1
ATOM 1060 C CA . ILE A 1 133 ? -4.105 -3.550 3.936 1.00 86.81 133 ILE A CA 1
ATOM 1061 C C . ILE A 1 133 ? -4.228 -4.592 5.057 1.00 86.81 133 ILE A C 1
ATOM 1063 O O . ILE A 1 133 ? -5.310 -4.811 5.603 1.00 86.81 133 ILE A O 1
ATOM 1067 N N . ASN A 1 134 ? -3.108 -5.205 5.446 1.00 85.38 134 ASN A N 1
ATOM 1068 C CA . ASN A 1 134 ? -3.081 -6.165 6.548 1.00 85.38 134 ASN A CA 1
ATOM 1069 C C . ASN A 1 134 ? -3.435 -5.523 7.901 1.00 85.38 134 ASN A C 1
ATOM 1071 O O . ASN A 1 134 ? -4.031 -6.183 8.756 1.00 85.38 134 ASN A O 1
ATOM 1075 N N . ASP A 1 135 ? -3.067 -4.258 8.110 1.00 84.31 135 ASP A N 1
ATOM 1076 C CA . ASP A 1 135 ? -3.395 -3.515 9.327 1.00 84.31 135 ASP A CA 1
ATOM 1077 C C . ASP A 1 135 ? -4.870 -3.082 9.366 1.00 84.31 135 ASP A C 1
ATOM 1079 O O . ASP A 1 135 ? -5.518 -3.207 10.403 1.00 84.31 135 ASP A O 1
ATOM 1083 N N . LEU A 1 136 ? -5.449 -2.703 8.223 1.00 82.12 136 LEU A N 1
ATOM 1084 C CA . LEU A 1 136 ? -6.869 -2.360 8.092 1.00 82.12 136 LEU A CA 1
ATOM 1085 C C . LEU A 1 136 ? -7.800 -3.472 8.594 1.00 82.12 136 LEU A C 1
ATOM 1087 O O . LEU A 1 136 ? -8.734 -3.204 9.352 1.00 82.12 136 LEU A O 1
ATOM 1091 N N . GLY A 1 137 ? -7.519 -4.730 8.247 1.00 75.12 137 GLY A N 1
ATOM 1092 C CA . GLY A 1 137 ? -8.302 -5.859 8.759 1.00 75.12 137 GLY A CA 1
ATOM 1093 C C . GLY A 1 137 ? -8.184 -6.034 10.281 1.00 75.12 137 GLY A C 1
ATOM 1094 O O . GLY A 1 137 ? -9.144 -6.425 10.947 1.00 75.12 137 GLY A O 1
ATOM 1095 N N . LYS A 1 138 ? -7.033 -5.687 10.874 1.00 77.38 138 LYS A N 1
ATOM 1096 C CA . LYS A 1 138 ? -6.872 -5.687 12.337 1.00 77.38 138 LYS A CA 1
ATOM 1097 C C . LYS A 1 138 ? -7.658 -4.551 12.984 1.00 77.38 138 LYS A C 1
ATOM 1099 O O . LYS A 1 138 ? -8.236 -4.766 14.049 1.00 77.38 138 LYS A O 1
ATOM 1104 N N . LEU A 1 139 ? -7.707 -3.373 12.364 1.00 76.38 139 LEU A N 1
ATOM 1105 C CA . LEU A 1 139 ? -8.492 -2.248 12.873 1.00 76.38 139 LEU A CA 1
ATOM 1106 C C . LEU A 1 139 ? -9.983 -2.586 12.944 1.00 76.38 139 LEU A C 1
ATOM 1108 O O . LEU A 1 139 ? -10.594 -2.350 13.986 1.00 76.38 139 LEU A O 1
ATOM 1112 N N . GLU A 1 140 ? -10.540 -3.227 11.913 1.00 73.75 140 GLU A N 1
ATOM 1113 C CA . GLU A 1 140 ? -11.941 -3.668 11.940 1.00 73.75 140 GLU A CA 1
ATOM 1114 C C . GLU A 1 140 ? -12.202 -4.654 13.084 1.00 73.75 140 GLU A C 1
ATOM 1116 O O . GLU A 1 140 ? -13.161 -4.493 13.838 1.00 73.75 140 GLU A O 1
ATOM 1121 N N . SER A 1 141 ? -11.319 -5.643 13.270 1.00 76.62 141 SER A N 1
ATOM 1122 C CA . SER A 1 141 ? -11.468 -6.613 14.362 1.00 76.62 141 SER A CA 1
ATOM 1123 C C . SER A 1 141 ? -11.474 -5.940 15.741 1.00 76.62 141 SER A C 1
ATOM 1125 O O . SER A 1 141 ? -12.317 -6.252 16.579 1.00 76.62 141 SER A O 1
ATOM 1127 N N . ARG A 1 142 ? -10.601 -4.946 15.960 1.00 79.31 142 ARG A N 1
ATOM 1128 C CA . ARG A 1 142 ? -10.544 -4.178 17.214 1.00 79.31 142 ARG A CA 1
ATOM 1129 C C . ARG A 1 142 ? -11.787 -3.317 17.414 1.00 79.31 142 ARG A C 1
ATOM 1131 O O . ARG A 1 142 ? -12.263 -3.207 18.540 1.00 79.31 142 ARG A O 1
ATOM 1138 N N . GLN A 1 143 ? -12.315 -2.716 16.347 1.00 77.94 143 GLN A N 1
ATOM 1139 C CA . GLN A 1 143 ? -13.561 -1.954 16.419 1.00 77.94 143 GLN A CA 1
ATOM 1140 C C . GLN A 1 143 ? -14.753 -2.841 16.767 1.00 77.94 143 GLN A C 1
ATOM 1142 O O . GLN A 1 143 ? -15.524 -2.467 17.644 1.00 77.94 143 GLN A O 1
ATOM 1147 N N . ARG A 1 144 ? -14.875 -4.020 16.143 1.00 78.62 144 ARG A N 1
ATOM 1148 C CA . ARG A 1 144 ? -15.952 -4.974 16.452 1.00 78.62 144 ARG A CA 1
ATOM 1149 C C . ARG A 1 144 ? -15.904 -5.448 17.904 1.00 78.62 144 ARG A C 1
ATOM 1151 O O . ARG A 1 144 ? -16.943 -5.543 18.548 1.00 78.62 144 ARG A O 1
ATOM 1158 N N . VAL A 1 145 ? -14.706 -5.700 18.437 1.00 83.12 145 VAL A N 1
ATOM 1159 C CA . VAL A 1 145 ? -14.538 -6.049 19.858 1.00 83.12 145 VAL A CA 1
ATOM 1160 C C . VAL A 1 145 ? -15.002 -4.894 20.747 1.00 83.12 145 VAL A C 1
ATOM 1162 O O . VAL A 1 145 ? -15.857 -5.110 21.602 1.00 83.12 145 VAL A O 1
ATOM 1165 N N . LYS A 1 146 ? -14.548 -3.659 20.489 1.00 83.19 146 LYS A N 1
ATOM 1166 C CA . LYS A 1 146 ? -14.994 -2.483 21.256 1.00 83.19 146 LYS A CA 1
ATOM 1167 C C . LYS A 1 146 ? -16.507 -2.265 21.179 1.00 83.19 146 LYS A C 1
ATOM 1169 O O . LYS A 1 146 ? -17.126 -2.001 22.201 1.00 83.19 146 LYS A O 1
ATOM 1174 N N . SER A 1 147 ? -17.124 -2.389 20.001 1.00 83.00 147 SER A N 1
ATOM 1175 C CA . SER A 1 147 ? -18.579 -2.232 19.871 1.00 83.00 147 SER A CA 1
ATOM 1176 C C . SER A 1 147 ? -19.337 -3.305 20.651 1.00 83.00 147 SER A C 1
ATOM 1178 O O . SER A 1 147 ? -20.287 -2.972 21.352 1.00 83.00 147 SER A O 1
ATOM 1180 N N . SER A 1 148 ? -18.882 -4.563 20.598 1.00 83.31 148 SER A N 1
ATOM 1181 C CA . SER A 1 148 ? -19.484 -5.653 21.379 1.00 83.31 148 SER A CA 1
ATOM 1182 C C . SER A 1 148 ? -19.323 -5.455 22.889 1.00 83.31 148 SER A C 1
ATOM 1184 O O . SER A 1 148 ? -20.198 -5.816 23.669 1.00 83.31 148 SER A O 1
ATOM 1186 N N . GLU A 1 149 ? -18.223 -4.840 23.320 1.00 85.56 149 GLU A N 1
ATOM 1187 C CA . GLU A 1 149 ? -17.978 -4.509 24.720 1.00 85.56 149 GLU A CA 1
ATOM 1188 C C . GLU A 1 149 ? -18.931 -3.413 25.217 1.00 85.56 149 GLU A C 1
ATOM 1190 O O . GLU A 1 149 ? -19.567 -3.585 26.256 1.00 85.56 149 GLU A O 1
ATOM 1195 N N . TYR A 1 150 ? -19.117 -2.335 24.445 1.00 85.44 150 TYR A N 1
ATOM 1196 C CA . TYR A 1 150 ? -20.102 -1.296 24.768 1.00 85.44 150 TYR A CA 1
ATOM 1197 C C . TYR A 1 150 ? -21.536 -1.837 24.812 1.00 85.44 150 TYR A C 1
ATOM 1199 O O . TYR A 1 150 ? -22.304 -1.446 25.690 1.00 85.44 150 TYR A O 1
ATOM 1207 N N . GLU A 1 151 ? -21.892 -2.752 23.908 1.00 87.50 151 GLU A N 1
ATOM 1208 C CA . GLU A 1 151 ? -23.211 -3.394 23.887 1.00 87.50 151 GLU A CA 1
ATOM 1209 C C . GLU A 1 151 ? -23.444 -4.261 25.134 1.00 87.50 151 GLU A C 1
ATOM 1211 O O . GLU A 1 151 ? -24.480 -4.142 25.788 1.00 87.50 151 GLU A O 1
ATOM 1216 N N . ASN A 1 152 ? -22.442 -5.045 25.548 1.00 89.75 152 ASN A N 1
ATOM 1217 C CA . ASN A 1 152 ? -22.494 -5.813 26.795 1.00 89.75 152 ASN A CA 1
ATOM 1218 C C . ASN A 1 152 ? -22.631 -4.913 28.035 1.00 89.75 152 ASN A C 1
ATOM 1220 O O . ASN A 1 152 ? -23.369 -5.248 28.963 1.00 89.75 152 ASN A O 1
ATOM 1224 N N . ILE A 1 153 ? -21.937 -3.770 28.071 1.00 87.94 153 ILE A N 1
ATOM 1225 C CA . ILE A 1 153 ? -22.056 -2.800 29.170 1.00 87.94 153 ILE A CA 1
ATOM 1226 C C . ILE A 1 153 ? -23.458 -2.181 29.188 1.00 87.94 153 ILE A C 1
ATOM 1228 O O . ILE A 1 153 ? -24.059 -2.075 30.257 1.00 87.94 153 ILE A O 1
ATOM 1232 N N . ALA A 1 154 ? -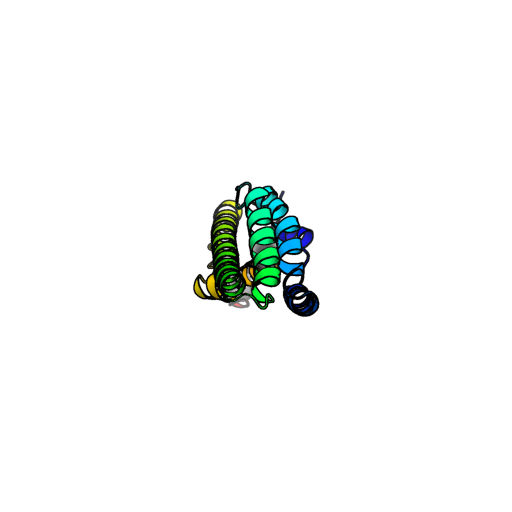24.002 -1.807 28.027 1.00 88.62 154 ALA A N 1
ATOM 1233 C CA . ALA A 1 154 ? -25.348 -1.249 27.923 1.00 88.62 154 ALA A CA 1
ATOM 1234 C C . ALA A 1 154 ? -26.408 -2.227 28.459 1.00 88.62 154 ALA A C 1
ATOM 1236 O O . ALA A 1 154 ? -27.225 -1.836 29.292 1.00 88.62 154 ALA A O 1
ATOM 1237 N N . GLN A 1 155 ? -26.323 -3.508 28.085 1.00 90.62 155 GLN A N 1
ATOM 1238 C CA . GLN A 1 155 ? -27.211 -4.560 28.597 1.00 90.62 155 GLN A CA 1
ATOM 1239 C C . GLN A 1 155 ? -27.075 -4.764 30.114 1.00 90.62 155 GLN A C 1
ATOM 1241 O O . GLN A 1 155 ? -28.069 -4.962 30.815 1.00 90.62 155 GLN A O 1
ATOM 1246 N N . GLN A 1 156 ? -25.854 -4.699 30.657 1.00 90.31 156 GLN A N 1
ATOM 1247 C CA . GLN A 1 156 ? -25.645 -4.783 32.106 1.00 90.31 156 GLN A CA 1
ATOM 1248 C C . GLN A 1 156 ? -26.260 -3.589 32.841 1.00 90.31 156 GLN A C 1
ATOM 1250 O O . GLN A 1 156 ? -26.901 -3.777 33.873 1.00 90.31 156 GLN A O 1
ATOM 1255 N N . LEU A 1 157 ? -26.110 -2.374 32.308 1.00 88.12 157 LEU A N 1
ATOM 1256 C CA . LEU A 1 157 ? -26.713 -1.171 32.883 1.00 88.12 157 LEU A CA 1
ATOM 1257 C C . LEU A 1 157 ? -28.245 -1.211 32.832 1.00 88.12 157 LEU A C 1
ATOM 1259 O O . LEU A 1 157 ? -28.886 -0.807 33.800 1.00 88.12 157 LEU A O 1
ATOM 1263 N N . GLU A 1 158 ? -28.824 -1.735 31.750 1.00 90.75 158 GLU A N 1
ATOM 1264 C CA . GLU 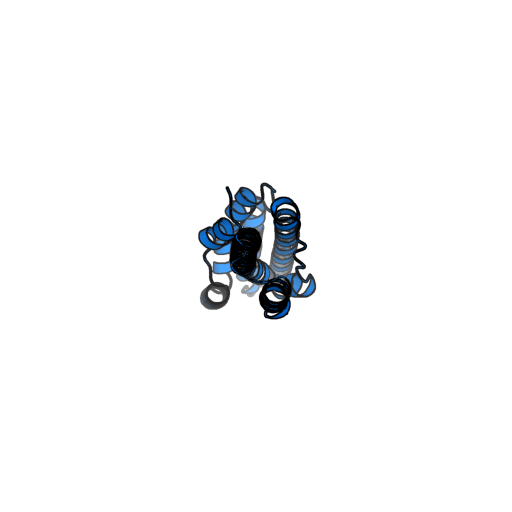A 1 158 ? -30.271 -1.942 31.615 1.00 90.75 158 GLU A CA 1
ATOM 1265 C C . GLU A 1 158 ? -30.787 -2.939 32.662 1.00 90.75 158 GLU A C 1
ATOM 1267 O O . GLU A 1 158 ? -31.703 -2.629 33.423 1.00 90.75 158 GLU A O 1
ATOM 1272 N N . LYS A 1 159 ? -30.109 -4.082 32.819 1.00 91.38 159 LYS A N 1
ATOM 1273 C CA . LYS A 1 159 ? -30.441 -5.068 33.857 1.00 91.38 159 LYS A CA 1
ATOM 1274 C C . LYS A 1 159 ? -30.326 -4.489 35.271 1.00 91.38 159 LYS A C 1
ATOM 1276 O O . LYS A 1 159 ? -31.153 -4.792 36.129 1.00 91.38 159 LYS A O 1
ATOM 1281 N N . LEU A 1 160 ? -29.317 -3.657 35.533 1.00 89.62 160 LEU A N 1
ATOM 1282 C CA . LEU A 1 160 ? -29.178 -2.963 36.816 1.00 89.62 160 LEU A CA 1
ATOM 1283 C C . LEU A 1 160 ? -30.311 -1.953 37.046 1.00 89.62 160 LEU A C 1
ATOM 1285 O O . LEU A 1 160 ? -30.793 -1.838 38.172 1.00 89.62 160 LEU A O 1
ATOM 1289 N N . ALA A 1 161 ? -30.767 -1.256 36.003 1.00 88.62 161 ALA A N 1
ATOM 1290 C CA . ALA A 1 161 ? -31.894 -0.331 36.102 1.00 88.62 161 ALA A CA 1
ATOM 1291 C C . ALA A 1 161 ? -33.203 -1.071 36.427 1.00 88.62 161 ALA A C 1
ATOM 1293 O O . ALA A 1 161 ? -33.935 -0.638 37.316 1.00 88.62 161 ALA A O 1
ATOM 1294 N N . GLU A 1 162 ? -33.447 -2.233 35.814 1.00 91.25 162 GLU A N 1
ATOM 1295 C CA . GLU A 1 162 ? -34.600 -3.076 36.159 1.00 91.25 162 GLU A CA 1
ATOM 1296 C C . GLU A 1 162 ? -34.562 -3.575 37.611 1.00 91.25 162 GLU A C 1
ATOM 1298 O O . GLU A 1 162 ? -35.593 -3.638 38.282 1.00 91.25 162 GLU A O 1
ATOM 1303 N N . LEU A 1 163 ? -33.383 -3.965 38.112 1.00 90.81 163 LEU A N 1
ATOM 1304 C CA . LEU A 1 163 ? -33.227 -4.418 39.500 1.00 90.81 163 LEU A CA 1
ATOM 1305 C C . LEU A 1 163 ? -33.520 -3.290 40.493 1.00 90.81 163 LEU A C 1
ATOM 1307 O O . LEU A 1 163 ? -34.102 -3.537 41.552 1.00 90.81 163 LEU A O 1
ATOM 1311 N N . LYS A 1 164 ? -33.151 -2.056 40.139 1.00 88.12 164 LYS A N 1
ATOM 1312 C CA . LYS A 1 164 ? -33.485 -0.861 40.915 1.00 88.12 164 LYS A CA 1
ATOM 1313 C C . LYS A 1 164 ? -34.993 -0.601 40.898 1.00 88.12 164 LYS A C 1
ATOM 1315 O O . LYS A 1 164 ? -35.578 -0.379 41.952 1.00 88.12 164 LYS A O 1
ATOM 1320 N N . GLU A 1 165 ? -35.631 -0.662 39.730 1.00 89.19 165 GLU A N 1
ATOM 1321 C CA . GLU A 1 165 ? -37.077 -0.434 39.585 1.00 89.19 165 GLU A CA 1
ATOM 1322 C C . GLU A 1 165 ? -37.909 -1.465 40.364 1.00 89.19 165 GLU A C 1
ATOM 1324 O O . GLU A 1 165 ? -38.904 -1.123 41.000 1.00 89.19 165 GLU A O 1
ATOM 1329 N N . LYS A 1 166 ? -37.447 -2.719 40.409 1.00 92.50 166 LYS A N 1
ATOM 1330 C CA . LYS A 1 166 ? -38.045 -3.797 41.216 1.00 92.50 166 LYS A CA 1
ATOM 1331 C C . LYS A 1 166 ? -37.787 -3.653 42.726 1.00 92.50 166 LYS A C 1
ATOM 1333 O O . LYS A 1 166 ? -38.253 -4.492 43.492 1.00 92.50 166 LYS A O 1
ATOM 1338 N N . GLY A 1 167 ? -37.037 -2.635 43.160 1.00 86.50 167 GLY A N 1
ATOM 1339 C CA . GLY A 1 167 ? -36.684 -2.399 44.564 1.00 86.50 167 GLY A CA 1
ATOM 1340 C C . GLY A 1 167 ? -35.705 -3.422 45.150 1.00 86.50 167 GLY A C 1
ATOM 1341 O O . GLY A 1 167 ? -35.596 -3.530 46.368 1.00 86.50 167 GLY A O 1
ATOM 1342 N N . ILE A 1 168 ? -35.016 -4.194 44.301 1.00 85.69 168 ILE A N 1
ATOM 1343 C CA . ILE A 1 168 ? -34.086 -5.258 44.718 1.00 85.69 168 ILE A CA 1
ATOM 1344 C C . ILE A 1 168 ? -32.740 -4.666 45.152 1.00 85.69 168 ILE A C 1
ATOM 1346 O O . ILE A 1 168 ? -32.082 -5.220 46.028 1.00 85.69 168 ILE A O 1
ATOM 1350 N N . ILE A 1 169 ? -32.341 -3.546 44.546 1.00 85.88 169 ILE A N 1
ATOM 1351 C CA . ILE A 1 169 ? -31.114 -2.815 44.876 1.00 85.88 169 ILE A CA 1
ATOM 1352 C C . ILE A 1 169 ? -31.440 -1.361 45.208 1.00 85.88 169 ILE A C 1
ATOM 1354 O O . ILE A 1 169 ? -32.395 -0.787 44.676 1.00 85.88 169 ILE A O 1
ATOM 1358 N N . ASN A 1 170 ? -30.634 -0.757 46.078 1.00 87.19 170 ASN A N 1
ATOM 1359 C CA . ASN A 1 170 ? -30.788 0.648 46.447 1.00 87.19 170 ASN A CA 1
ATOM 1360 C C . ASN A 1 170 ? -30.076 1.590 45.443 1.00 87.19 170 ASN A C 1
ATOM 1362 O O . ASN A 1 170 ? -29.278 1.172 44.600 1.00 87.19 170 ASN A O 1
ATOM 1366 N N . GLU A 1 171 ? -30.386 2.887 45.523 1.00 85.38 171 GLU A N 1
ATOM 1367 C CA . GLU A 1 171 ? -29.821 3.935 44.653 1.00 85.38 171 GLU A CA 1
ATOM 1368 C C . GLU A 1 171 ? -28.280 4.009 44.749 1.00 85.38 171 GLU A C 1
ATOM 1370 O O . GLU A 1 171 ? -27.600 4.242 43.748 1.00 85.38 171 GLU A O 1
ATOM 1375 N N . GLU A 1 172 ? -27.715 3.776 45.938 1.00 86.00 172 GLU A N 1
ATOM 1376 C CA . GLU A 1 172 ? -26.266 3.816 46.179 1.00 86.00 172 GLU A CA 1
ATOM 1377 C C . GLU A 1 172 ? -25.534 2.629 45.534 1.00 86.00 172 GLU A C 1
ATOM 1379 O O . GLU A 1 172 ? -24.495 2.808 44.894 1.00 86.00 172 GLU A O 1
ATOM 1384 N N . GLU A 1 173 ? -26.093 1.424 45.634 1.00 84.31 173 GLU A N 1
ATOM 1385 C CA . GLU A 1 173 ? -25.581 0.195 45.028 1.00 84.31 173 GLU A CA 1
ATOM 1386 C C . GLU A 1 173 ? -25.637 0.268 43.504 1.00 84.31 173 GLU A C 1
ATOM 1388 O O . GLU A 1 173 ? -24.664 -0.097 42.838 1.00 84.31 173 GLU A O 1
ATOM 1393 N N . PHE A 1 174 ? -26.728 0.803 42.948 1.00 87.12 174 PHE A N 1
ATOM 1394 C CA . PHE A 1 174 ? -26.844 1.056 41.513 1.00 87.12 174 PHE A CA 1
ATOM 1395 C C . PHE A 1 174 ? -25.752 2.019 41.025 1.00 87.12 174 PHE A C 1
ATOM 1397 O O . PHE A 1 174 ? -25.035 1.719 40.066 1.00 87.12 174 PHE A O 1
ATOM 1404 N N . ASN A 1 175 ? -25.570 3.151 41.712 1.00 87.25 175 ASN A N 1
ATOM 1405 C CA . ASN A 1 175 ? -24.565 4.147 41.342 1.00 87.25 175 ASN A CA 1
ATOM 1406 C C . ASN A 1 175 ? -23.129 3.620 41.501 1.00 87.25 175 ASN A C 1
ATOM 1408 O O . ASN A 1 175 ? -22.281 3.898 40.651 1.00 87.25 175 ASN A O 1
ATOM 1412 N N . SER A 1 1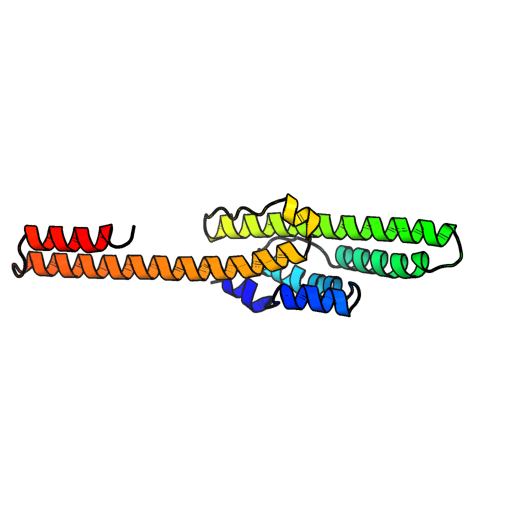76 ? -22.861 2.801 42.523 1.00 87.94 176 SER A N 1
ATOM 1413 C CA . SER A 1 176 ? -21.565 2.141 42.720 1.00 87.94 176 SER A CA 1
ATOM 1414 C C . SER A 1 176 ? -21.241 1.153 41.594 1.00 87.94 176 SER A C 1
ATOM 1416 O O . SER A 1 176 ? -20.137 1.172 41.044 1.00 87.94 176 SER A O 1
ATOM 1418 N N . GLN A 1 177 ? -22.202 0.312 41.198 1.00 87.19 177 GLN A N 1
ATOM 1419 C CA . GLN A 1 177 ? -22.002 -0.664 40.121 1.00 87.19 177 GLN A CA 1
ATOM 1420 C C . GLN A 1 177 ? -21.883 0.006 38.751 1.00 87.19 177 GLN A C 1
ATOM 1422 O O . GLN A 1 177 ? -20.986 -0.335 37.982 1.00 87.19 177 GLN A O 1
ATOM 1427 N N . LYS A 1 178 ? -22.702 1.025 38.476 1.00 88.38 178 LYS A N 1
ATOM 1428 C CA . LYS A 1 178 ? -22.575 1.855 37.273 1.00 88.38 178 LYS A CA 1
ATOM 1429 C C . LYS A 1 178 ? -21.197 2.518 37.187 1.00 88.38 178 LYS A C 1
ATOM 1431 O O . LYS A 1 178 ? -20.575 2.486 36.129 1.00 88.38 178 LYS A O 1
ATOM 1436 N N . ALA A 1 179 ? -20.690 3.070 38.292 1.00 86.94 179 ALA A N 1
ATOM 1437 C CA . ALA A 1 179 ? -19.355 3.665 38.334 1.00 86.94 179 ALA A CA 1
ATOM 1438 C C . ALA A 1 179 ? -18.247 2.626 38.091 1.00 86.94 179 ALA A C 1
ATOM 1440 O O . ALA A 1 179 ? -17.304 2.913 37.360 1.00 86.94 179 ALA A O 1
ATOM 1441 N N . LYS A 1 180 ? -18.368 1.408 38.637 1.00 88.12 180 LYS A N 1
ATOM 1442 C CA . LYS A 1 180 ? -17.417 0.311 38.371 1.00 88.12 180 LYS A CA 1
ATOM 1443 C C . LYS A 1 180 ? -17.415 -0.121 36.902 1.00 88.12 180 LYS A C 1
ATOM 1445 O O . LYS A 1 180 ? -16.343 -0.324 36.346 1.00 88.12 180 LYS A O 1
ATOM 1450 N N . LEU A 1 181 ? -18.589 -0.219 36.276 1.00 83.94 181 LEU A N 1
ATOM 1451 C CA . LEU A 1 181 ? -18.724 -0.601 34.865 1.00 83.94 181 LEU A CA 1
ATOM 1452 C C . LEU A 1 181 ? -18.185 0.468 33.904 1.00 83.94 181 LEU A C 1
ATOM 1454 O O . LEU A 1 181 ? -17.626 0.128 32.868 1.00 83.94 181 LEU A O 1
ATOM 1458 N N . LEU A 1 182 ? -18.330 1.752 34.247 1.00 81.56 182 LEU A N 1
ATOM 1459 C CA . LEU A 1 182 ? -17.854 2.861 33.414 1.00 81.56 182 LEU A CA 1
ATOM 1460 C C . LEU A 1 182 ? -16.367 3.187 33.633 1.00 81.56 182 LEU A C 1
ATOM 1462 O O . LEU A 1 182 ? -15.684 3.542 32.678 1.00 81.56 182 LEU A O 1
ATOM 1466 N N . ASN A 1 183 ? -15.857 3.048 34.863 1.00 80.38 183 ASN A N 1
ATOM 1467 C CA . ASN A 1 183 ? -14.480 3.422 35.216 1.00 80.38 183 ASN A CA 1
ATOM 1468 C C . ASN A 1 183 ? -13.490 2.246 35.203 1.00 80.38 183 ASN A C 1
ATOM 1470 O O . ASN A 1 183 ? -12.289 2.480 35.244 1.00 80.38 183 ASN A O 1
ATOM 1474 N N . GLY A 1 184 ? -13.955 0.993 35.156 1.00 64.81 184 GLY A N 1
ATOM 1475 C CA . GLY A 1 184 ? -13.083 -0.187 35.071 1.00 64.81 184 GLY A CA 1
ATOM 1476 C C . GLY A 1 184 ? -12.387 -0.378 33.715 1.00 64.81 184 GLY A C 1
ATOM 1477 O O . GLY A 1 184 ? -11.539 -1.256 33.604 1.00 64.81 184 GLY A O 1
ATOM 1478 N N . ASN A 1 185 ? -12.734 0.439 32.713 1.00 54.97 185 ASN A N 1
ATOM 1479 C CA . ASN A 1 185 ? -12.308 0.316 31.315 1.00 54.97 185 ASN A CA 1
ATOM 1480 C C . ASN A 1 185 ? -11.551 1.552 30.772 1.00 54.97 185 ASN A C 1
ATOM 1482 O O . ASN A 1 185 ? -11.432 1.705 29.552 1.00 54.97 185 ASN A O 1
ATOM 1486 N N . VAL A 1 186 ? -11.053 2.435 31.652 1.00 43.09 186 VAL A N 1
ATOM 1487 C CA . VAL A 1 186 ? -10.159 3.560 31.295 1.00 43.09 186 VAL A CA 1
ATOM 1488 C C . VAL A 1 186 ? -8.720 3.236 31.669 1.00 43.09 186 VAL A C 1
ATOM 1490 O O . VAL A 1 186 ? -8.503 2.805 32.822 1.00 43.09 186 VAL A O 1
#

Foldseek 3Di:
DDDLVNLCVQLVDDLVNQVVVCVVVVNVSVLVSCVRNQVVLCVSLVHRLDDPVLSVLLVVLQVQLVVLCPDPDPVSVVVSVVSVVVSLVSLLSSQVSSVVSVQSSCCVPVVDGDDDDSVCCNPVRSSSSSVSSNVSSVVRVVVVVVVVLVVVLVVVLVVLVVCVVVVVDDPVVSVVVNCCSVVVPD

Secondary structure (DSSP, 8-state):
---HHHHHHHH---HHHHHHHHHHTTTHHHHHHHHHHHHHHHHHHTS----HHHHHHHHHHHHHHHHHHT-SSHHHHHHHHHHHHHHHHHHHHHHHHHHHHHHHHHHHHH-------HHHHHHHHHHHHHHHHHHHHHHHHHHHHHHHHHHHHHHHHHHHHHHHHTTSS-HHHHHHHHHHHHHTT-

InterPro domains:
  IPR018649 SHOCT domain [PF09851] (155-182)

Sequence (186 aa):
MSSLTDLKDRIDTKTLNMVLLTFATGGIYTILWLYRNYSIIDEITETKTINDTFVIWIAVCVGLGSLFGSSYDQALMIIGGILSIASTVLYIVCAFKMKTCLQNYVLNKFKMEFPMNGFYTFIFSIFYINYCINDLGKLESRQRVKSSEYENIAQQLEKLAELKEKGIINEEEFNSQKAKLLNGNV

pLDDT: mean 84.61, std 8.67, range [37.0, 94.25]

Radius of gyration: 25.22 Å; chains: 1; bounding box: 67×24×71 Å